Protein AF-A0A7S1MDL6-F1 (afdb_monomer)

Sequence (196 aa):
MAPQLYECVAAFGLGGSSVACFGRVGGGIFTKAADVGADLVGKVEKNIPEDDARNPGVIADCIGDNVGDIAGMGSDLFGSFGEASCAALVVAAQSPELSASFTAMMYPLLITAAGVIVCMGTSMLAAVNCGVKKAEDVEPTLKRQLLVSTVVATFVLMAVTDFCLPEHFKVGATETTKWRALVCVLAGLWSGLFIG

InterPro domains:
  IPR004131 Pyrophosphate-energised proton pump [PF03030] (4-195)
  IPR004131 Pyrophosphate-energised proton pump [PTHR31998] (4-196)

Nearest PDB structures (foldseek):
  6afy-assembly1_B  TM=9.713E-01  e=3.706E-13  Vigna radiata var. radiata
  6aft-assembly1_A  TM=9.722E-01  e=1.930E-12  Vigna radiata var. radiata
  6afv-assembly1_A  TM=9.721E-01  e=4.065E-12  Vigna radiata var. radiata
  5gpj-assembly2_D  TM=9.102E-01  e=1.877E-10  Vigna radiata var. radiata
  8a1g-assembly2_B  TM=1.625E-01  e=8.512E+00  Homo sapiens

Organism: Neobodo designis (NCBI:txid312471)

Foldseek 3Di:
DLLVVLVVLLVVLVVLVVVLVCQQVVLVCQQVVLVVVQCCCACPVVVHDPLDPVRPSNVSNVVSCCSHVPRSVVSNVVSVLSNVQSVLLNQLSVWPQQVVDPLSSCLSVVLVVLLVVLLVVLVVCCVPPVDDPDPVSVVVSVLVSLVSSLVVSLVSLVVSLVPRDDQWIDRVPDIDGSVVVSVVVNVVSVVVNVVD

pLDDT: mean 91.32, std 6.25, range [56.25, 96.94]

Solvent-accessible surface area (backbone atoms only — not comparable to full-atom values): 10117 Å² total; per-residue (Å²): 114,67,47,65,54,33,53,58,47,36,51,55,13,54,50,36,38,56,54,13,52,52,35,34,52,53,17,42,53,49,17,54,55,20,42,55,52,30,45,48,49,29,46,70,72,64,68,41,63,84,82,36,88,86,45,82,33,38,65,48,21,63,49,11,48,50,43,14,66,44,51,6,46,52,34,42,54,50,10,54,53,37,34,56,42,27,52,52,36,40,55,40,38,70,10,70,66,32,58,73,33,71,59,36,47,42,40,64,56,50,53,49,57,52,45,53,54,44,48,53,53,45,50,51,48,40,71,72,74,54,70,67,85,50,81,83,41,48,63,60,48,55,53,47,46,56,52,52,40,52,56,53,44,53,58,51,49,54,55,49,42,66,76,38,40,58,72,66,41,48,55,82,93,43,83,44,36,39,68,60,56,47,50,56,52,48,52,52,56,54,49,53,61,73,75,105

Radius of gyration: 22.19 Å; Cα contacts (8 Å, |Δi|>4): 212; chains: 1; bounding box: 55×30×62 Å

Mean predicted aligned error: 5.23 Å

Secondary structure (DSSP, 8-state):
-HHHHHHHHHHHHHHHHHHHHHHHHHHHHHHHHHHHHHHIIIIIIS-PPTT-TT-TTHHHHHHHIIIIIIIIHHHHHHHHHHHHHHHHHHHHHT-HHHHT-HHHHTHHHHHHHHHHHHHHHHHHHHHHH----SGGGHHHHHHHHHHHHHHHHHHHHHHHHHHHS-SEEEETTEEEEHHHHHHHHHHHHHHHHHH-

Structure (mmCIF, N/CA/C/O backbone):
data_AF-A0A7S1MDL6-F1
#
_entry.id   AF-A0A7S1MDL6-F1
#
loop_
_atom_site.group_PDB
_atom_site.id
_atom_site.type_symbol
_atom_site.label_atom_id
_atom_site.label_alt_id
_atom_site.label_comp_id
_atom_site.label_asym_id
_atom_site.label_entity_id
_atom_site.label_seq_id
_atom_site.pdbx_PDB_ins_code
_atom_site.Cartn_x
_atom_site.Cartn_y
_atom_site.Cartn_z
_atom_site.occupancy
_atom_site.B_iso_or_equiv
_atom_site.auth_seq_id
_atom_site.auth_comp_id
_atom_site.auth_asym_id
_atom_site.auth_atom_id
_atom_site.pdbx_PDB_model_num
ATOM 1 N N . MET A 1 1 ? 27.920 -0.257 -11.638 1.00 56.25 1 MET A N 1
ATOM 2 C CA . MET A 1 1 ? 27.517 0.910 -10.822 1.00 56.25 1 MET A CA 1
ATOM 3 C C . MET A 1 1 ? 26.016 0.926 -10.549 1.00 56.25 1 MET A C 1
ATOM 5 O O . MET A 1 1 ? 25.655 1.032 -9.390 1.00 56.25 1 MET A O 1
ATOM 9 N N . ALA A 1 2 ? 25.149 0.741 -11.556 1.00 64.12 2 ALA A N 1
ATOM 10 C CA . ALA A 1 2 ? 23.695 0.652 -11.354 1.00 64.12 2 ALA A CA 1
ATOM 11 C C . ALA A 1 2 ? 23.225 -0.426 -10.340 1.00 64.12 2 ALA A C 1
ATOM 13 O O . ALA A 1 2 ? 22.482 -0.058 -9.439 1.00 64.12 2 ALA A O 1
ATOM 14 N N . PRO A 1 3 ? 23.666 -1.703 -10.383 1.00 75.19 3 PRO A N 1
ATOM 15 C CA . PRO A 1 3 ? 23.139 -2.735 -9.474 1.00 75.19 3 PRO A CA 1
ATOM 16 C C . PRO A 1 3 ? 23.438 -2.465 -7.993 1.00 75.19 3 PRO A C 1
ATOM 18 O O . PRO A 1 3 ? 22.542 -2.553 -7.162 1.00 75.19 3 PRO A O 1
ATOM 21 N N . GLN A 1 4 ? 24.656 -2.015 -7.679 1.00 84.31 4 GLN A N 1
ATOM 22 C CA . GLN A 1 4 ? 25.065 -1.672 -6.309 1.00 84.31 4 GLN A CA 1
ATOM 23 C C . GLN A 1 4 ? 24.219 -0.544 -5.703 1.00 84.31 4 GLN A C 1
ATOM 25 O O . GLN A 1 4 ? 23.954 -0.549 -4.506 1.00 84.31 4 GLN A O 1
ATOM 30 N N . LEU A 1 5 ? 23.771 0.421 -6.517 1.00 88.50 5 LEU A N 1
ATOM 31 C CA . LEU A 1 5 ? 22.900 1.497 -6.043 1.00 88.50 5 LEU A CA 1
ATOM 32 C C . LEU A 1 5 ? 21.562 0.938 -5.545 1.00 88.50 5 LEU A C 1
ATOM 34 O O . LEU A 1 5 ? 21.120 1.285 -4.453 1.00 88.50 5 LEU A O 1
ATOM 38 N N . TYR A 1 6 ? 20.928 0.065 -6.328 1.00 89.38 6 TYR A N 1
ATOM 39 C CA . TYR A 1 6 ? 19.612 -0.477 -5.990 1.00 89.38 6 TYR A CA 1
ATOM 40 C C . TYR A 1 6 ? 19.676 -1.564 -4.911 1.00 89.38 6 TYR A C 1
ATOM 42 O O . TYR A 1 6 ? 18.746 -1.677 -4.119 1.00 89.38 6 TYR A O 1
ATOM 50 N N . GLU A 1 7 ? 20.795 -2.284 -4.796 1.00 88.75 7 GLU A N 1
ATOM 51 C CA . GLU A 1 7 ? 21.081 -3.145 -3.640 1.00 88.75 7 GLU A CA 1
ATOM 52 C C . GLU A 1 7 ? 21.153 -2.336 -2.337 1.00 88.75 7 GLU A C 1
ATOM 54 O O . GLU A 1 7 ? 20.546 -2.726 -1.343 1.00 88.75 7 GLU A O 1
ATOM 59 N N . CYS A 1 8 ? 21.802 -1.166 -2.339 1.00 90.69 8 CYS A N 1
ATOM 60 C CA . CYS A 1 8 ? 21.775 -0.263 -1.183 1.00 90.69 8 CYS A CA 1
ATOM 61 C C . CYS A 1 8 ? 20.357 0.249 -0.888 1.00 90.69 8 CYS A C 1
ATOM 63 O O . CYS A 1 8 ? 19.969 0.358 0.274 1.00 90.69 8 CYS A O 1
ATOM 65 N N . VAL A 1 9 ? 19.559 0.532 -1.924 1.00 91.00 9 VAL A N 1
ATOM 66 C CA . VAL A 1 9 ? 18.152 0.939 -1.769 1.00 91.00 9 VAL A CA 1
ATOM 67 C C . VAL A 1 9 ? 17.302 -0.183 -1.168 1.00 91.00 9 VAL A C 1
ATOM 69 O O . VAL A 1 9 ? 16.328 0.116 -0.487 1.00 91.00 9 VAL A O 1
ATOM 72 N N . ALA A 1 10 ? 17.667 -1.460 -1.309 1.00 90.50 10 ALA A N 1
ATOM 73 C CA . ALA A 1 10 ? 16.946 -2.552 -0.650 1.00 90.50 10 ALA A CA 1
ATOM 74 C C . ALA A 1 10 ? 16.945 -2.439 0.888 1.00 90.50 10 ALA A C 1
ATOM 76 O O . ALA A 1 10 ? 15.995 -2.879 1.538 1.00 90.50 10 ALA A O 1
ATOM 77 N N . ALA A 1 11 ? 17.948 -1.772 1.474 1.00 92.31 11 ALA A N 1
ATOM 78 C CA . ALA A 1 11 ? 17.979 -1.483 2.907 1.00 92.31 11 ALA A CA 1
ATOM 79 C C . ALA A 1 11 ? 16.835 -0.553 3.363 1.00 92.31 11 ALA A C 1
ATOM 81 O O . ALA A 1 11 ? 16.472 -0.576 4.537 1.00 92.31 11 ALA A O 1
ATOM 82 N N . PHE A 1 12 ? 16.240 0.232 2.454 1.00 92.88 12 PHE A N 1
ATOM 83 C CA . PHE A 1 12 ? 15.063 1.059 2.741 1.00 92.88 12 PHE A CA 1
ATOM 84 C C . PHE A 1 12 ? 13.850 0.204 3.130 1.00 92.88 12 PHE A C 1
ATOM 86 O O . PHE A 1 12 ? 13.243 0.451 4.170 1.00 92.88 12 PHE A O 1
ATOM 93 N N . GLY A 1 13 ? 13.544 -0.831 2.337 1.00 91.50 13 GLY A N 1
ATOM 94 C CA . GLY A 1 13 ? 12.462 -1.774 2.635 1.00 91.50 13 GLY A CA 1
ATOM 95 C C . GLY A 1 13 ? 12.712 -2.527 3.943 1.00 91.50 13 GLY A C 1
ATOM 96 O O . GLY A 1 13 ? 11.863 -2.519 4.829 1.00 91.50 13 GLY A O 1
ATOM 97 N N . LEU A 1 14 ? 13.932 -3.056 4.115 1.00 92.88 14 LEU A N 1
ATOM 98 C CA . LEU A 1 14 ? 14.339 -3.749 5.343 1.00 92.88 14 LEU A CA 1
ATOM 99 C C . LEU A 1 14 ? 14.169 -2.872 6.593 1.00 92.88 14 LEU A C 1
ATOM 101 O O . LEU A 1 14 ? 13.670 -3.338 7.618 1.00 92.88 14 LEU A O 1
ATOM 105 N N . GLY A 1 15 ? 14.588 -1.606 6.524 1.00 93.88 15 GLY A N 1
ATOM 106 C CA . GLY A 1 15 ? 14.437 -0.654 7.622 1.00 93.88 15 GLY A CA 1
ATOM 107 C C . GLY A 1 15 ? 12.970 -0.362 7.937 1.00 93.88 15 GLY A C 1
ATOM 108 O O . GLY A 1 15 ? 12.580 -0.404 9.104 1.00 93.88 15 GLY A O 1
ATOM 109 N N . GLY A 1 16 ? 12.154 -0.132 6.902 1.00 92.12 16 GLY A N 1
ATOM 110 C CA . GLY A 1 16 ? 10.714 0.097 7.034 1.00 92.12 16 GLY A CA 1
ATOM 111 C C . GLY A 1 16 ? 10.008 -1.050 7.753 1.00 92.12 16 GLY A C 1
ATOM 112 O O . GLY A 1 16 ? 9.377 -0.827 8.785 1.00 92.12 16 GLY A O 1
ATOM 113 N N . SER A 1 17 ? 10.185 -2.282 7.277 1.00 92.62 17 SER A N 1
ATOM 114 C CA . SER A 1 17 ? 9.545 -3.462 7.871 1.00 92.62 17 SER A CA 1
ATOM 115 C C . SER A 1 17 ? 10.092 -3.822 9.249 1.00 92.62 17 SER A C 1
ATOM 117 O O . SER A 1 17 ? 9.342 -4.288 10.105 1.00 92.62 17 SER A O 1
ATOM 119 N N . SER A 1 18 ? 11.378 -3.563 9.514 1.00 94.56 18 SER A N 1
ATOM 120 C CA . SER A 1 18 ? 11.950 -3.757 10.854 1.00 94.56 18 SER A CA 1
ATOM 121 C C . SER A 1 18 ? 11.259 -2.860 11.881 1.00 94.56 18 SER A C 1
ATOM 123 O O . SER A 1 18 ? 10.856 -3.334 12.941 1.00 94.56 18 SER A O 1
ATOM 125 N N . VAL A 1 19 ? 11.074 -1.574 11.559 1.00 93.62 19 VAL A N 1
ATOM 126 C CA . VAL A 1 19 ? 10.348 -0.632 12.427 1.00 93.62 19 VAL A CA 1
ATOM 127 C C . VAL A 1 19 ? 8.867 -1.003 12.510 1.00 93.62 19 VAL A C 1
ATOM 129 O O . VAL A 1 19 ? 8.307 -1.001 13.607 1.00 93.62 19 VAL A O 1
ATOM 132 N N . ALA A 1 20 ? 8.250 -1.382 11.388 1.00 93.50 20 ALA A N 1
ATOM 133 C CA . ALA A 1 20 ? 6.850 -1.795 11.344 1.00 93.50 20 ALA A CA 1
ATOM 134 C C . ALA A 1 20 ? 6.563 -3.018 12.223 1.00 93.50 20 ALA A C 1
ATOM 136 O O . ALA A 1 20 ? 5.550 -3.053 12.916 1.00 93.50 20 ALA A O 1
ATOM 137 N N . CYS A 1 21 ? 7.483 -3.986 12.271 1.00 93.12 21 CYS A N 1
ATOM 138 C CA . CYS A 1 21 ? 7.376 -5.160 13.133 1.00 93.12 21 CYS A CA 1
ATOM 139 C C . CYS A 1 21 ? 7.234 -4.760 14.610 1.00 93.12 21 CYS A C 1
ATOM 141 O O . CYS A 1 21 ? 6.295 -5.183 15.287 1.00 93.12 21 CYS A O 1
ATOM 143 N N . PHE A 1 22 ? 8.107 -3.875 15.102 1.00 94.88 22 PHE A N 1
ATOM 144 C CA . PHE A 1 22 ? 8.013 -3.380 16.477 1.00 94.88 22 PHE A CA 1
ATOM 145 C C . PHE A 1 22 ? 6.777 -2.506 16.703 1.00 94.88 22 PHE A C 1
ATOM 147 O O . PHE A 1 22 ? 6.141 -2.635 17.748 1.00 94.88 22 PHE A O 1
ATOM 154 N N . GLY A 1 23 ? 6.410 -1.657 15.739 1.00 92.75 23 GLY A N 1
ATOM 155 C CA . GLY A 1 23 ? 5.211 -0.820 15.820 1.00 92.75 23 GLY A CA 1
ATOM 156 C C . GLY A 1 23 ? 3.932 -1.649 15.928 1.00 92.75 23 GLY A C 1
ATOM 157 O O . GLY A 1 23 ? 3.110 -1.415 16.812 1.00 92.75 23 GLY A O 1
ATOM 158 N N . ARG A 1 24 ? 3.796 -2.679 15.089 1.00 92.81 24 ARG A N 1
ATOM 159 C CA . ARG A 1 24 ? 2.623 -3.554 15.050 1.00 92.81 24 ARG A CA 1
ATOM 160 C C . ARG A 1 24 ? 2.538 -4.468 16.271 1.00 92.81 24 ARG A C 1
ATOM 162 O O . ARG A 1 24 ? 1.460 -4.614 16.837 1.00 92.81 24 ARG A O 1
ATOM 169 N N . VAL A 1 25 ? 3.654 -5.057 16.708 1.00 95.06 25 VAL A N 1
ATOM 170 C CA . VAL A 1 25 ? 3.673 -5.903 17.915 1.00 95.06 25 VAL A CA 1
ATOM 171 C C . VAL A 1 25 ? 3.448 -5.060 19.169 1.00 95.06 25 VAL A C 1
ATOM 173 O O . VAL A 1 25 ? 2.585 -5.388 19.976 1.00 95.06 25 VAL A O 1
ATOM 176 N N . GLY A 1 26 ? 4.185 -3.959 19.329 1.00 94.75 26 GLY A N 1
ATOM 177 C CA . GLY A 1 26 ? 4.072 -3.090 20.500 1.00 94.75 26 GLY A CA 1
ATOM 178 C C . GLY A 1 26 ? 2.700 -2.427 20.605 1.00 94.75 26 GLY A C 1
ATOM 179 O O . GLY A 1 26 ? 2.060 -2.506 21.652 1.00 94.75 26 GLY A O 1
ATOM 180 N N . GLY A 1 27 ? 2.220 -1.834 19.509 1.00 93.69 27 GLY A N 1
ATOM 181 C CA . GLY A 1 27 ? 0.893 -1.227 19.454 1.00 93.69 27 GLY A CA 1
ATOM 182 C C . GLY A 1 27 ? -0.227 -2.249 19.613 1.00 93.69 27 GLY A C 1
ATOM 183 O O . GLY A 1 27 ? -1.159 -1.997 20.368 1.00 93.69 27 GLY A O 1
ATOM 184 N N . GLY A 1 28 ? -0.091 -3.431 19.001 1.00 93.50 28 GLY A N 1
ATOM 185 C CA . GLY A 1 28 ? -1.044 -4.537 19.122 1.00 93.50 28 GLY A CA 1
ATOM 186 C C . GLY A 1 28 ? -1.185 -5.066 20.551 1.00 93.50 28 GLY A C 1
ATOM 187 O O . GLY A 1 28 ? -2.299 -5.285 21.022 1.00 93.50 28 GLY A O 1
ATOM 188 N N . ILE A 1 29 ? -0.067 -5.227 21.269 1.00 96.31 29 ILE A N 1
ATOM 189 C CA . ILE A 1 29 ? -0.082 -5.609 22.690 1.00 96.31 29 ILE A CA 1
ATOM 190 C C . ILE A 1 29 ? -0.780 -4.529 23.519 1.00 96.31 29 ILE A C 1
ATOM 192 O O . ILE A 1 29 ? -1.589 -4.858 24.383 1.00 96.31 29 ILE A O 1
ATOM 196 N N . PHE A 1 30 ? -0.484 -3.254 23.254 1.00 95.56 30 PHE A N 1
ATOM 1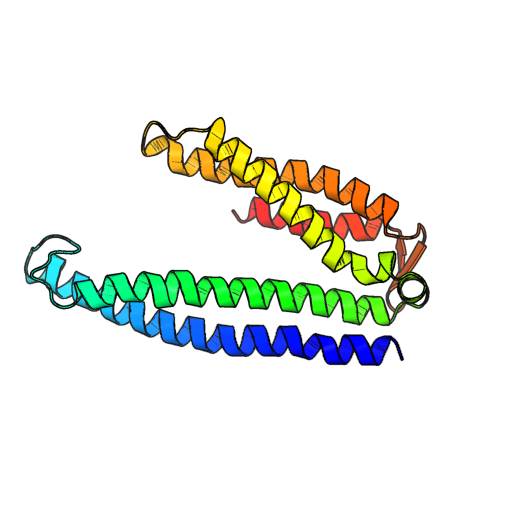97 C CA . PHE A 1 30 ? -1.069 -2.138 23.990 1.00 95.56 30 PHE A CA 1
ATOM 198 C C . PHE A 1 30 ? -2.592 -2.064 23.808 1.00 95.56 30 PHE A C 1
ATOM 200 O O . PHE A 1 30 ? -3.309 -2.099 24.806 1.00 95.56 30 PHE A O 1
ATOM 207 N N . THR A 1 31 ? -3.084 -2.019 22.561 1.00 94.31 31 THR A N 1
ATOM 208 C CA . THR A 1 31 ? -4.532 -1.952 22.281 1.00 94.31 31 THR A CA 1
ATOM 209 C C . THR A 1 31 ? -5.255 -3.170 22.832 1.00 94.31 31 THR A C 1
ATOM 211 O O . THR A 1 31 ? -6.167 -3.020 23.633 1.00 94.31 31 THR A O 1
ATOM 214 N N . LYS A 1 32 ? -4.790 -4.393 22.536 1.00 94.50 32 LYS A N 1
ATOM 215 C CA . LYS A 1 32 ? -5.532 -5.596 22.934 1.00 94.50 32 LYS A CA 1
ATOM 216 C C . LYS A 1 32 ? -5.500 -5.886 24.426 1.00 94.50 32 LYS A C 1
ATOM 218 O O . LYS A 1 32 ? -6.439 -6.494 24.927 1.00 94.50 32 LYS A O 1
ATOM 223 N N . ALA A 1 33 ? -4.475 -5.444 25.153 1.00 95.06 33 ALA A N 1
ATOM 224 C CA . ALA A 1 33 ? -4.501 -5.515 26.610 1.00 95.06 33 ALA A CA 1
ATOM 225 C C . ALA A 1 33 ? -5.528 -4.542 27.216 1.00 95.06 33 ALA A C 1
ATOM 227 O O . ALA A 1 33 ? -6.176 -4.890 28.204 1.00 95.06 33 ALA A O 1
ATOM 228 N N . ALA A 1 34 ? -5.667 -3.344 26.639 1.00 93.69 34 ALA A N 1
ATOM 229 C CA . ALA A 1 34 ? -6.600 -2.327 27.111 1.00 93.69 34 ALA A CA 1
ATOM 230 C C . ALA A 1 34 ? -8.056 -2.667 26.756 1.00 93.69 34 ALA A C 1
ATOM 232 O O . ALA A 1 34 ? -8.869 -2.745 27.672 1.00 93.69 34 ALA A O 1
ATOM 233 N N . ASP A 1 35 ? -8.328 -2.959 25.484 1.00 93.69 35 ASP A N 1
ATOM 234 C CA . ASP A 1 35 ? -9.618 -3.379 24.910 1.00 93.69 35 ASP A CA 1
ATOM 235 C C . ASP A 1 35 ? -10.221 -4.544 25.718 1.00 93.69 35 ASP A C 1
ATOM 237 O O . ASP A 1 35 ? -11.209 -4.396 26.439 1.00 93.69 35 ASP A O 1
ATOM 241 N N . VAL A 1 36 ? -9.516 -5.684 25.774 1.00 95.19 36 VAL A N 1
ATOM 242 C CA . VAL A 1 36 ? -9.999 -6.883 26.485 1.00 95.19 36 VAL A CA 1
ATOM 243 C C . VAL A 1 36 ? -10.202 -6.626 27.983 1.00 95.19 36 VAL A C 1
ATOM 245 O O . VAL A 1 36 ? -11.147 -7.145 28.580 1.00 95.19 36 VAL A O 1
ATOM 248 N N . GLY A 1 37 ? -9.328 -5.841 28.619 1.00 94.38 37 GLY A N 1
ATOM 249 C CA . GLY A 1 37 ? -9.442 -5.521 30.042 1.00 94.38 37 GLY A CA 1
ATOM 250 C C . GLY A 1 37 ? -10.624 -4.600 30.355 1.00 94.38 37 GLY A C 1
ATOM 251 O O . GLY A 1 37 ? -11.360 -4.844 31.317 1.00 94.38 37 GLY A O 1
ATOM 252 N N . ALA A 1 38 ? -10.810 -3.557 29.544 1.00 93.12 38 ALA A N 1
ATOM 253 C CA . ALA A 1 38 ? -11.889 -2.591 29.686 1.00 93.12 38 ALA A CA 1
ATOM 254 C C . ALA A 1 38 ? -13.245 -3.259 29.436 1.00 93.12 38 ALA A C 1
ATOM 256 O O . ALA A 1 38 ? -14.158 -3.108 30.255 1.00 93.12 38 ALA A O 1
ATOM 257 N N . ASP A 1 39 ? -13.347 -4.061 28.382 1.00 94.06 39 ASP A N 1
ATOM 258 C CA . ASP A 1 39 ? -14.584 -4.717 27.984 1.00 94.06 39 ASP A CA 1
ATOM 259 C C . ASP A 1 39 ? -15.035 -5.803 28.951 1.00 94.06 39 ASP A C 1
ATOM 261 O O . ASP A 1 39 ? -16.208 -5.842 29.334 1.00 94.06 39 ASP A O 1
ATOM 265 N N . LEU A 1 40 ? -14.126 -6.677 29.394 1.00 94.38 40 LEU A N 1
ATOM 266 C CA . 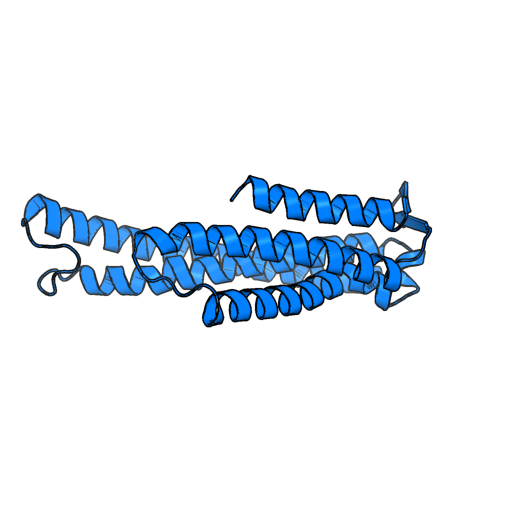LEU A 1 40 ? -14.492 -7.761 30.305 1.00 94.38 40 LEU A CA 1
ATOM 267 C C . LEU A 1 40 ? -15.014 -7.212 31.636 1.00 94.38 40 LEU A C 1
ATOM 269 O O . LEU A 1 40 ? -16.090 -7.597 32.096 1.00 94.38 40 LEU A O 1
ATOM 273 N N . VAL A 1 41 ? -14.297 -6.271 32.248 1.00 94.06 41 VAL A N 1
ATOM 274 C CA . VAL A 1 41 ? -14.714 -5.727 33.546 1.00 94.06 41 VAL A CA 1
ATOM 275 C C . VAL A 1 41 ? -15.925 -4.804 33.391 1.00 94.06 41 VAL A C 1
ATOM 277 O O . VAL A 1 41 ? -16.854 -4.863 34.198 1.00 94.06 41 VAL A O 1
ATOM 280 N N . GLY A 1 42 ? -15.954 -3.967 32.352 1.00 92.94 42 GLY A N 1
ATOM 281 C CA . GLY A 1 42 ? -17.045 -3.028 32.106 1.00 92.94 42 GLY A CA 1
ATOM 282 C C . GLY A 1 42 ? -18.348 -3.733 31.730 1.00 92.94 42 GLY A C 1
ATOM 283 O O . GLY A 1 42 ? -19.330 -3.679 32.480 1.00 92.94 42 GLY A O 1
ATOM 284 N N . LYS A 1 43 ? -18.344 -4.428 30.590 1.00 92.50 43 LYS A N 1
ATOM 285 C CA . LYS A 1 43 ? -19.545 -5.027 29.998 1.00 92.50 43 LYS A CA 1
ATOM 286 C C . LYS A 1 43 ? -19.992 -6.269 30.768 1.00 92.50 43 LYS A C 1
ATOM 288 O O . LYS A 1 43 ? -21.176 -6.392 31.072 1.00 92.50 43 LYS A O 1
ATOM 293 N N . VAL A 1 44 ? -19.068 -7.178 31.099 1.00 94.38 44 VAL A N 1
ATOM 294 C CA . VAL A 1 44 ? -19.423 -8.509 31.632 1.00 94.38 44 VAL A CA 1
ATOM 295 C C . VAL A 1 44 ? -19.586 -8.503 33.152 1.00 94.38 44 VAL A C 1
ATOM 297 O O . VAL A 1 44 ? -20.570 -9.035 33.663 1.00 94.38 44 VAL A O 1
ATOM 300 N N . GLU A 1 45 ? -18.656 -7.904 33.900 1.00 94.31 45 GLU A N 1
ATOM 301 C CA . GLU A 1 45 ? -18.714 -7.947 35.370 1.00 94.31 45 GLU A CA 1
ATOM 302 C C . GLU A 1 45 ? -19.579 -6.840 35.979 1.00 94.31 45 GLU A C 1
ATOM 304 O O . GLU A 1 45 ? -20.340 -7.075 36.923 1.00 94.31 45 GLU A O 1
ATOM 309 N N . LYS A 1 46 ? -19.436 -5.607 35.483 1.00 92.81 46 LYS A N 1
ATOM 310 C CA . LYS A 1 46 ? -20.088 -4.424 36.063 1.00 92.81 46 LYS A CA 1
ATOM 311 C C . LYS A 1 46 ? -21.375 -4.023 35.354 1.00 92.81 46 LYS A C 1
ATOM 313 O O . LYS A 1 46 ? -22.098 -3.193 35.903 1.00 92.81 46 LYS A O 1
ATOM 318 N N . ASN A 1 47 ? -21.689 -4.634 34.208 1.00 94.19 47 ASN A N 1
ATOM 319 C CA . ASN A 1 47 ? -22.856 -4.314 33.379 1.00 94.19 47 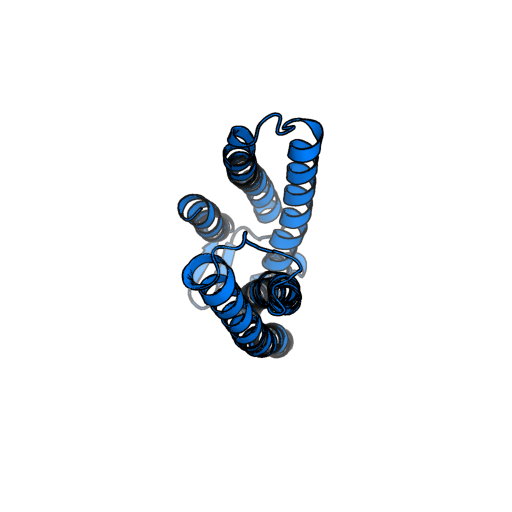ASN A CA 1
ATOM 320 C C . ASN A 1 47 ? -22.980 -2.807 33.096 1.00 94.19 47 ASN A C 1
ATOM 322 O O . ASN A 1 47 ? -24.077 -2.243 33.117 1.00 94.19 47 ASN A O 1
ATOM 326 N N . ILE A 1 48 ? -21.845 -2.140 32.886 1.00 94.56 48 ILE A N 1
ATOM 327 C CA . ILE A 1 48 ? -21.813 -0.760 32.399 1.00 94.56 48 ILE A CA 1
ATOM 328 C C . ILE A 1 48 ? -21.629 -0.765 30.875 1.00 94.56 48 ILE A C 1
ATOM 330 O O . ILE A 1 48 ? -21.118 -1.749 30.335 1.00 94.56 48 ILE A O 1
ATOM 334 N N . PRO A 1 49 ? -22.073 0.291 30.171 1.00 94.25 49 PRO A N 1
ATOM 335 C CA . PRO A 1 49 ? -21.880 0.404 28.729 1.00 94.25 49 PRO A CA 1
ATOM 336 C C . PRO A 1 49 ? -20.408 0.317 28.302 1.00 94.25 49 PRO A C 1
ATOM 338 O O . PRO A 1 49 ? -19.497 0.595 29.083 1.00 94.25 49 PRO A O 1
ATOM 341 N N . GLU A 1 50 ? -20.206 -0.033 27.033 1.00 92.25 50 GLU A N 1
ATOM 342 C CA . GLU A 1 50 ? -18.945 0.162 26.310 1.00 92.25 50 GLU A CA 1
ATOM 343 C C . GLU A 1 50 ? -18.492 1.622 26.383 1.00 92.25 50 GLU A C 1
ATOM 345 O O . GLU A 1 50 ? -19.338 2.520 26.385 1.00 92.25 50 GLU A O 1
ATOM 350 N N . ASP A 1 51 ? -17.180 1.849 26.471 1.00 92.81 51 ASP A N 1
ATOM 351 C CA . ASP A 1 51 ? -16.573 3.186 26.532 1.00 92.81 51 ASP A CA 1
ATOM 352 C C . ASP A 1 51 ? -17.101 4.103 27.648 1.00 92.81 51 ASP A C 1
ATOM 354 O O . ASP A 1 51 ? -17.041 5.334 27.573 1.00 92.81 51 ASP A O 1
ATOM 358 N N . ASP A 1 52 ? -17.624 3.522 28.730 1.00 95.00 52 ASP A N 1
ATOM 359 C CA . ASP A 1 52 ? -18.144 4.303 29.843 1.00 95.00 52 ASP A CA 1
ATOM 360 C C . ASP A 1 52 ? -17.019 5.039 30.587 1.00 95.00 52 ASP A C 1
ATOM 362 O O . ASP A 1 52 ? -16.054 4.435 31.056 1.00 95.00 52 ASP A O 1
ATOM 366 N N . ALA A 1 53 ? -17.181 6.350 30.789 1.00 93.94 53 ALA A N 1
ATOM 367 C CA . ALA A 1 53 ? -16.186 7.207 31.439 1.00 93.94 53 ALA A CA 1
ATOM 368 C C . ALA A 1 53 ? -15.818 6.793 32.881 1.00 93.94 53 ALA A C 1
ATOM 370 O O . ALA A 1 53 ? -14.821 7.266 33.428 1.00 93.94 53 ALA A O 1
ATOM 371 N N . ARG A 1 54 ? -16.617 5.935 33.530 1.00 95.56 54 ARG A N 1
ATOM 372 C CA . ARG A 1 54 ? -16.318 5.367 34.855 1.00 95.56 54 ARG A CA 1
ATOM 373 C C . ARG A 1 54 ? -15.291 4.238 34.790 1.00 95.56 54 ARG A C 1
ATOM 375 O O . ARG A 1 54 ? -14.717 3.894 35.823 1.00 95.56 54 ARG A O 1
ATOM 382 N N . ASN A 1 55 ? -15.087 3.641 33.619 1.00 94.62 55 ASN A N 1
ATOM 383 C CA . ASN A 1 55 ? -14.126 2.574 33.410 1.00 94.62 55 ASN A CA 1
ATOM 384 C C . ASN A 1 55 ? -12.732 3.173 33.140 1.00 94.62 55 ASN A C 1
ATOM 386 O O . ASN A 1 55 ? -12.527 3.819 32.112 1.00 94.62 55 ASN A O 1
ATOM 390 N N . PRO A 1 56 ? -11.745 2.958 34.029 1.00 94.19 56 PRO A N 1
ATOM 391 C CA . PRO A 1 56 ? -10.413 3.536 33.864 1.00 94.19 56 PRO A CA 1
ATOM 392 C C . PRO A 1 56 ? -9.654 2.981 32.647 1.00 94.19 56 PRO A C 1
ATOM 394 O O . PRO A 1 56 ? -8.673 3.591 32.226 1.00 94.19 56 PRO A O 1
ATOM 397 N N . GLY A 1 57 ? -10.087 1.843 32.088 1.00 93.38 57 GLY A N 1
ATOM 398 C CA . GLY A 1 57 ? -9.472 1.224 30.912 1.00 93.38 57 GLY A CA 1
ATOM 399 C C . GLY A 1 57 ? -9.755 1.954 29.597 1.00 93.38 57 GLY A C 1
ATOM 400 O O . GLY A 1 57 ? -8.935 1.879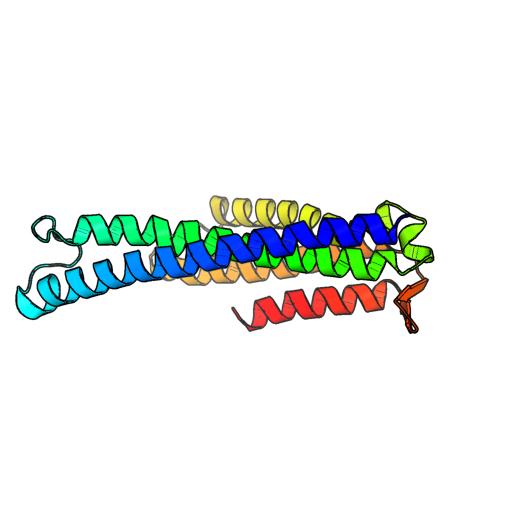 28.690 1.00 93.38 57 GLY A O 1
ATOM 401 N N . VAL A 1 58 ? -10.844 2.727 29.513 1.00 94.62 58 VAL A N 1
ATOM 402 C CA . VAL A 1 58 ? -11.334 3.311 28.246 1.00 94.62 58 VAL A CA 1
ATOM 403 C C . VAL A 1 58 ? -10.345 4.298 27.631 1.00 94.62 58 VAL A C 1
ATOM 405 O O . VAL A 1 58 ? -10.173 4.343 26.420 1.00 94.62 58 VAL A O 1
ATOM 408 N N . ILE A 1 59 ? -9.612 5.062 28.449 1.00 95.94 59 ILE A N 1
ATOM 409 C CA . ILE A 1 59 ? -8.580 5.967 27.918 1.00 95.94 59 ILE A CA 1
ATOM 410 C C . ILE A 1 59 ? -7.459 5.168 27.243 1.00 95.94 59 ILE A C 1
ATOM 412 O O . ILE A 1 59 ? -6.970 5.567 26.189 1.00 95.94 59 ILE A O 1
ATOM 416 N N . ALA A 1 60 ? -7.035 4.056 27.849 1.00 95.50 60 ALA A N 1
ATOM 417 C CA . ALA A 1 60 ? -5.995 3.213 27.272 1.00 95.50 60 ALA A CA 1
ATOM 418 C C . ALA A 1 60 ? -6.491 2.499 26.009 1.00 95.50 60 ALA A C 1
ATOM 420 O O . ALA A 1 60 ? -5.711 2.347 25.076 1.00 95.50 60 ALA A O 1
ATOM 421 N N . ASP A 1 61 ? -7.769 2.132 25.966 1.00 95.25 61 ASP A N 1
ATOM 422 C CA . ASP A 1 61 ? -8.406 1.505 24.810 1.00 95.25 61 ASP A CA 1
ATOM 423 C C . ASP A 1 61 ? -8.418 2.444 23.593 1.00 95.25 61 ASP A C 1
ATOM 425 O O . ASP A 1 61 ? -7.738 2.193 22.598 1.00 95.25 61 ASP A O 1
ATOM 429 N N . CYS A 1 62 ? -8.992 3.645 23.744 1.00 93.12 62 CYS A N 1
ATOM 430 C CA . CYS A 1 62 ? -9.023 4.642 22.669 1.00 93.12 62 CYS A CA 1
ATOM 431 C C . CYS A 1 62 ? -7.620 5.113 22.230 1.00 93.12 62 CYS A C 1
ATOM 433 O O . CYS A 1 62 ? -7.397 5.480 21.071 1.00 93.12 62 CYS A O 1
ATOM 435 N N . ILE A 1 63 ? -6.644 5.163 23.150 1.00 95.56 63 ILE A N 1
ATOM 436 C CA . ILE A 1 63 ? -5.239 5.413 22.777 1.00 95.56 63 ILE A CA 1
ATOM 437 C C . ILE A 1 63 ? -4.702 4.224 21.978 1.00 95.56 63 ILE A C 1
ATOM 439 O O . ILE A 1 63 ? -4.003 4.420 20.983 1.00 95.56 63 ILE A O 1
ATOM 443 N N . GLY A 1 64 ? -5.036 3.009 22.400 1.00 94.50 64 GLY A N 1
ATOM 444 C CA . GLY A 1 64 ? -4.664 1.768 21.749 1.00 94.50 64 GLY A CA 1
ATOM 445 C C . GLY A 1 64 ? -5.074 1.722 20.289 1.00 94.50 64 GLY A C 1
ATOM 446 O O . GLY A 1 64 ? -4.219 1.412 19.465 1.00 94.50 64 GLY A O 1
ATOM 447 N N . ASP A 1 65 ? -6.294 2.120 19.944 1.00 94.25 65 ASP A N 1
ATOM 448 C CA . ASP A 1 65 ? -6.747 2.165 18.546 1.00 94.25 65 ASP A CA 1
ATOM 449 C C . ASP A 1 65 ? -5.837 3.037 17.668 1.00 94.25 65 ASP A C 1
ATOM 451 O O . ASP A 1 65 ? -5.456 2.681 16.553 1.00 94.25 65 ASP A O 1
ATOM 455 N N . ASN A 1 66 ? -5.390 4.179 18.189 1.00 94.56 66 ASN A N 1
ATOM 456 C CA . ASN A 1 66 ? -4.493 5.062 17.447 1.00 94.56 66 ASN A CA 1
ATOM 457 C C . ASN A 1 66 ? -3.057 4.513 17.371 1.00 94.56 66 ASN A C 1
ATOM 459 O O . ASN A 1 66 ? -2.368 4.682 16.362 1.00 94.56 66 ASN A O 1
ATOM 463 N N . VAL A 1 67 ? -2.577 3.860 18.430 1.00 92.38 67 VAL A N 1
ATOM 464 C CA . VAL A 1 67 ? -1.202 3.340 18.498 1.00 92.38 67 VAL A CA 1
ATOM 465 C C . VAL A 1 67 ? -1.054 2.033 17.712 1.00 92.38 67 VAL A C 1
ATOM 467 O O . VAL A 1 67 ? -0.083 1.857 16.978 1.00 92.38 67 VAL A O 1
ATOM 470 N N . GLY A 1 68 ? -1.998 1.110 17.856 1.00 90.56 68 GLY A N 1
ATOM 471 C CA . GLY A 1 68 ? -2.008 -0.182 17.181 1.00 90.56 68 GLY A CA 1
ATOM 472 C C . GLY A 1 68 ? -2.611 -0.087 15.787 1.00 90.56 68 GLY A C 1
ATOM 473 O O . GLY A 1 68 ? -1.905 -0.267 14.790 1.00 90.56 68 GLY A O 1
ATOM 474 N N . ASP A 1 69 ? -3.901 0.228 15.720 1.00 92.75 69 ASP A N 1
ATOM 475 C CA . ASP A 1 69 ? -4.683 0.077 14.493 1.00 92.75 69 ASP A CA 1
ATOM 476 C C . ASP A 1 69 ? -4.377 1.169 13.464 1.00 92.75 69 ASP A C 1
ATOM 478 O O . ASP A 1 69 ? -4.443 0.901 12.267 1.00 92.75 69 ASP A O 1
ATOM 482 N N . ILE A 1 70 ? -3.958 2.366 13.893 1.00 93.25 70 ILE A N 1
ATOM 483 C CA . ILE A 1 70 ? -3.519 3.433 12.977 1.00 93.25 70 ILE A CA 1
ATOM 484 C C . ILE A 1 70 ? -2.001 3.422 12.774 1.00 93.25 70 ILE A C 1
ATOM 486 O O . ILE A 1 70 ? -1.533 3.191 11.657 1.00 93.25 70 ILE A O 1
ATOM 490 N N . ALA A 1 71 ? -1.204 3.680 13.816 1.00 93.50 71 ALA A N 1
ATOM 491 C CA . ALA A 1 71 ? 0.244 3.834 13.645 1.00 93.50 71 ALA A CA 1
ATOM 492 C C . ALA A 1 71 ? 0.931 2.511 13.258 1.00 93.50 71 ALA A C 1
ATOM 494 O O . ALA A 1 71 ? 1.761 2.491 12.343 1.00 93.50 71 ALA A O 1
ATOM 495 N N . GLY A 1 72 ? 0.544 1.400 13.894 1.00 92.31 72 GLY A N 1
ATOM 496 C CA . GLY A 1 72 ? 1.025 0.063 13.549 1.00 92.31 72 GLY A CA 1
ATOM 497 C C . GLY A 1 72 ? 0.665 -0.325 12.114 1.00 92.31 72 GLY A C 1
ATOM 498 O O . GLY A 1 72 ? 1.564 -0.622 11.324 1.00 92.31 72 GLY A O 1
ATOM 499 N N . MET A 1 73 ? -0.617 -0.245 11.738 1.00 93.94 73 MET A N 1
ATOM 500 C CA . MET A 1 73 ? -1.065 -0.559 10.370 1.00 93.94 73 MET A CA 1
ATOM 501 C C . MET A 1 73 ? -0.416 0.349 9.315 1.00 93.94 73 MET A C 1
ATOM 503 O O . MET A 1 73 ? -0.003 -0.130 8.260 1.00 93.94 73 MET A O 1
ATOM 507 N N . GLY A 1 74 ? -0.278 1.647 9.596 1.00 93.81 74 GLY A N 1
ATOM 508 C CA . GLY A 1 74 ? 0.369 2.594 8.688 1.00 93.81 74 GLY A CA 1
ATOM 509 C C . GLY A 1 74 ? 1.833 2.241 8.419 1.00 93.81 74 GLY A C 1
ATOM 510 O O . GLY A 1 74 ? 2.271 2.251 7.268 1.00 93.81 74 GLY A O 1
ATOM 511 N N . SER A 1 75 ? 2.581 1.873 9.465 1.00 93.25 75 SER A N 1
ATOM 512 C CA . SER A 1 75 ? 3.973 1.429 9.319 1.00 93.25 75 SER A CA 1
ATOM 513 C C . SER A 1 75 ? 4.099 0.113 8.542 1.00 93.25 75 SER A C 1
ATOM 515 O O . SER A 1 75 ? 5.008 -0.033 7.727 1.00 93.25 75 SER A O 1
ATOM 517 N N . ASP A 1 76 ? 3.154 -0.810 8.727 1.00 93.88 76 ASP A N 1
ATOM 518 C CA . ASP A 1 76 ? 3.124 -2.106 8.047 1.00 93.88 76 ASP A CA 1
ATOM 519 C C . ASP A 1 76 ? 2.845 -1.980 6.541 1.00 93.88 76 ASP A C 1
ATOM 521 O O . ASP A 1 76 ? 3.555 -2.555 5.709 1.00 93.88 76 ASP A O 1
ATOM 525 N N . LEU A 1 77 ? 1.872 -1.141 6.167 1.00 93.25 77 LEU A N 1
ATOM 526 C CA . LEU A 1 77 ? 1.590 -0.837 4.762 1.00 93.25 77 LEU A CA 1
ATOM 527 C C . LEU A 1 77 ? 2.759 -0.106 4.093 1.00 93.25 77 LEU A C 1
ATOM 529 O O . LEU A 1 77 ? 3.078 -0.391 2.938 1.00 93.25 77 LEU A O 1
ATOM 533 N N . PHE A 1 78 ? 3.430 0.798 4.814 1.00 93.44 78 PHE A N 1
ATOM 534 C CA . PHE A 1 78 ? 4.639 1.453 4.319 1.00 93.44 78 PHE A CA 1
ATOM 535 C C . PHE A 1 78 ? 5.778 0.453 4.072 1.00 93.44 78 PHE A C 1
ATOM 537 O O . PHE A 1 78 ? 6.421 0.526 3.025 1.00 93.44 78 PHE A O 1
ATOM 544 N N . GLY A 1 79 ? 6.003 -0.496 4.989 1.00 92.25 79 GLY A N 1
ATOM 545 C CA . GLY A 1 79 ? 6.991 -1.567 4.821 1.00 92.25 79 GLY A CA 1
ATOM 546 C C . GLY A 1 79 ? 6.702 -2.423 3.587 1.00 92.25 79 GLY A C 1
ATOM 547 O O . GLY A 1 79 ? 7.554 -2.544 2.707 1.00 92.25 79 GLY A O 1
ATOM 548 N N . SER A 1 80 ? 5.459 -2.900 3.457 1.00 92.44 80 SER A N 1
ATOM 549 C CA . SER A 1 80 ? 4.997 -3.685 2.300 1.00 92.44 80 SER A CA 1
ATOM 550 C C . SER A 1 80 ? 5.206 -2.944 0.972 1.00 92.44 80 SER A C 1
ATOM 552 O O . SER A 1 80 ? 5.705 -3.506 -0.005 1.00 92.44 80 SER A O 1
ATOM 554 N N . PHE A 1 81 ? 4.858 -1.655 0.941 1.00 91.44 81 PHE A N 1
ATOM 555 C CA . PHE A 1 81 ? 5.053 -0.784 -0.216 1.00 91.44 81 PHE A CA 1
ATOM 556 C C . PHE A 1 81 ? 6.540 -0.577 -0.560 1.00 91.44 81 PHE A C 1
ATOM 558 O O . PHE A 1 81 ? 6.939 -0.675 -1.729 1.00 91.44 81 PHE A O 1
ATOM 565 N N . GLY A 1 82 ? 7.359 -0.290 0.455 1.00 92.25 82 GLY A N 1
ATOM 566 C CA . GLY A 1 82 ? 8.792 -0.058 0.310 1.00 92.25 82 GLY A CA 1
ATOM 567 C C . GLY A 1 82 ? 9.515 -1.296 -0.211 1.00 92.25 82 GLY A C 1
ATOM 568 O O . GLY A 1 82 ? 10.243 -1.210 -1.199 1.00 92.25 82 GLY A O 1
ATOM 569 N N . GLU A 1 83 ? 9.266 -2.460 0.388 1.00 94.62 83 GLU A N 1
ATOM 570 C CA . GLU A 1 83 ? 9.879 -3.726 -0.019 1.00 94.62 83 GLU A CA 1
ATOM 571 C C . GLU A 1 83 ? 9.498 -4.144 -1.438 1.00 94.62 83 GLU A C 1
ATOM 573 O O . GLU A 1 83 ? 10.385 -4.494 -2.217 1.00 94.62 83 GLU A O 1
ATOM 578 N N . ALA A 1 84 ? 8.217 -4.056 -1.813 1.00 94.56 84 ALA A N 1
ATOM 579 C CA . ALA A 1 84 ? 7.773 -4.395 -3.165 1.00 94.56 84 ALA A CA 1
ATOM 580 C C . ALA A 1 84 ? 8.461 -3.518 -4.228 1.00 94.56 84 ALA A C 1
ATOM 582 O O . ALA A 1 84 ? 8.926 -4.019 -5.257 1.00 94.56 84 ALA A O 1
ATOM 583 N N . SER A 1 85 ? 8.588 -2.215 -3.952 1.00 94.12 85 SER A N 1
ATOM 584 C CA . SER A 1 85 ? 9.268 -1.260 -4.834 1.00 94.12 85 SER A CA 1
ATOM 585 C C . SER A 1 85 ? 10.769 -1.547 -4.932 1.00 94.12 85 SER A C 1
ATOM 587 O O . SER A 1 85 ? 11.322 -1.608 -6.032 1.00 94.12 85 SER A O 1
ATOM 589 N N . CYS A 1 86 ? 11.431 -1.772 -3.794 1.00 94.38 86 CYS A N 1
ATOM 590 C CA . CYS A 1 86 ? 12.850 -2.115 -3.733 1.00 94.38 86 CYS A CA 1
ATOM 591 C C . CYS A 1 86 ? 13.153 -3.435 -4.454 1.00 94.38 86 CYS A C 1
ATOM 593 O O . CYS A 1 86 ? 14.108 -3.499 -5.225 1.00 94.38 86 CYS A O 1
ATOM 595 N N . ALA A 1 87 ? 12.335 -4.471 -4.256 1.00 93.69 87 ALA A N 1
ATOM 596 C CA . ALA A 1 87 ? 12.507 -5.766 -4.908 1.00 93.69 87 ALA A CA 1
ATOM 597 C C . ALA A 1 87 ? 12.421 -5.642 -6.436 1.00 93.69 87 ALA A C 1
ATOM 599 O O . ALA A 1 87 ? 13.286 -6.155 -7.151 1.00 93.69 87 ALA A O 1
ATOM 600 N N . ALA A 1 88 ? 11.430 -4.901 -6.942 1.00 93.62 88 ALA A N 1
ATOM 601 C CA . ALA A 1 88 ? 11.296 -4.637 -8.371 1.00 93.62 88 ALA A CA 1
ATOM 602 C C . ALA A 1 88 ? 12.506 -3.869 -8.933 1.00 93.62 88 ALA A C 1
ATOM 604 O O . ALA A 1 88 ? 13.012 -4.224 -9.997 1.00 93.62 88 ALA A O 1
ATOM 605 N N . LEU A 1 89 ? 13.007 -2.862 -8.207 1.00 93.56 89 LEU A N 1
ATOM 606 C CA . LEU A 1 89 ? 14.196 -2.099 -8.598 1.00 93.56 89 LEU A CA 1
ATOM 607 C C . LEU A 1 89 ? 15.462 -2.960 -8.636 1.00 93.56 89 LEU A C 1
ATOM 609 O O . LEU A 1 89 ? 16.218 -2.881 -9.597 1.00 93.56 89 LEU A O 1
ATOM 613 N N . VAL A 1 90 ? 15.706 -3.802 -7.630 1.00 92.19 90 VAL A N 1
ATOM 614 C CA . VAL A 1 90 ? 16.893 -4.674 -7.605 1.00 92.19 90 VAL A CA 1
ATOM 615 C C . VAL A 1 90 ? 16.885 -5.637 -8.792 1.00 92.19 90 VAL A C 1
ATOM 617 O O . VAL A 1 90 ? 17.903 -5.794 -9.464 1.00 92.19 90 VAL A O 1
ATOM 620 N N . VAL A 1 91 ? 15.730 -6.233 -9.100 1.00 91.19 91 VAL A N 1
ATOM 621 C CA . VAL A 1 91 ? 15.582 -7.133 -10.252 1.00 91.19 91 VAL A CA 1
ATOM 622 C C . VAL A 1 91 ? 15.744 -6.375 -11.574 1.00 91.19 91 VAL A C 1
ATOM 624 O O . VAL A 1 91 ? 16.461 -6.837 -12.463 1.00 91.19 91 VAL A O 1
ATOM 627 N N . ALA A 1 92 ? 15.141 -5.190 -11.707 1.00 90.81 92 ALA A N 1
ATOM 628 C CA . ALA A 1 92 ? 15.275 -4.360 -12.904 1.00 90.81 92 ALA A CA 1
ATOM 629 C C . ALA A 1 92 ? 16.723 -3.893 -13.136 1.00 90.81 92 ALA A C 1
ATOM 631 O O . ALA A 1 92 ? 17.165 -3.814 -14.279 1.00 90.81 92 ALA A O 1
ATOM 632 N N . ALA A 1 93 ? 17.497 -3.657 -12.071 1.00 90.44 93 ALA A N 1
ATOM 633 C CA . ALA A 1 93 ? 18.883 -3.192 -12.158 1.00 90.44 93 ALA A CA 1
ATOM 634 C C . ALA A 1 93 ? 19.835 -4.211 -12.799 1.00 90.44 93 ALA A C 1
ATOM 636 O O . ALA A 1 93 ? 20.912 -3.841 -13.269 1.00 90.44 93 ALA A O 1
ATOM 637 N N . GLN A 1 94 ? 19.449 -5.489 -12.801 1.00 88.44 94 GLN A N 1
ATOM 638 C CA . GLN A 1 94 ? 20.197 -6.572 -13.436 1.00 88.44 94 GLN A CA 1
ATOM 639 C C . GLN A 1 94 ? 19.924 -6.670 -14.944 1.00 88.44 94 GLN A C 1
ATOM 641 O O . GLN A 1 94 ? 20.637 -7.387 -15.644 1.00 88.44 94 GLN A O 1
ATOM 646 N N . SER A 1 95 ? 18.911 -5.960 -15.449 1.00 89.00 95 SER A N 1
ATOM 647 C CA . SER A 1 95 ? 18.555 -5.906 -16.864 1.00 89.00 95 SER A CA 1
ATOM 648 C C . SER A 1 95 ? 19.287 -4.755 -17.564 1.00 89.00 95 SER A C 1
ATOM 650 O O . SER A 1 95 ? 19.028 -3.587 -17.249 1.00 89.00 95 SER A O 1
ATOM 652 N N . PRO A 1 96 ? 20.177 -5.031 -18.536 1.00 86.06 96 PRO A N 1
ATOM 653 C CA . PRO A 1 96 ? 20.857 -3.985 -19.294 1.00 86.06 96 PRO A CA 1
ATOM 654 C C . PRO A 1 96 ? 19.879 -3.053 -20.016 1.00 86.06 96 PRO A C 1
ATOM 656 O O . PRO A 1 96 ? 20.060 -1.837 -19.981 1.00 86.06 96 PRO A O 1
ATOM 659 N N . GLU A 1 97 ? 18.820 -3.601 -20.614 1.00 87.00 97 GLU A N 1
ATOM 660 C CA . GLU A 1 97 ? 17.849 -2.846 -21.408 1.00 87.00 97 GLU A CA 1
ATOM 661 C C . GLU A 1 97 ? 16.997 -1.909 -20.543 1.00 87.00 97 GLU A C 1
ATOM 663 O O . GLU A 1 97 ? 16.741 -0.772 -20.941 1.00 87.00 97 GLU A O 1
ATOM 668 N N . LEU A 1 98 ? 16.604 -2.348 -19.341 1.00 87.81 98 LEU A N 1
ATOM 669 C CA . LEU A 1 98 ? 15.881 -1.490 -18.396 1.00 87.81 98 LEU A CA 1
ATOM 670 C C . LEU A 1 98 ? 16.810 -0.452 -17.759 1.00 87.81 98 LEU A C 1
ATOM 672 O O . LEU A 1 98 ? 16.414 0.697 -17.588 1.00 87.81 98 LEU A O 1
ATOM 676 N N . SER A 1 99 ? 18.060 -0.820 -17.463 1.00 86.12 99 SER A N 1
ATOM 677 C CA . SER A 1 99 ? 19.038 0.095 -16.861 1.00 86.12 99 SER A CA 1
ATOM 678 C C . SER A 1 99 ? 19.496 1.218 -17.801 1.00 86.12 99 SER A C 1
ATOM 680 O O . SER A 1 99 ? 19.978 2.250 -17.334 1.00 86.12 99 SER A O 1
ATOM 682 N N . ALA A 1 100 ? 19.330 1.041 -19.116 1.00 86.81 100 ALA A N 1
ATOM 683 C CA . ALA A 1 100 ? 19.697 2.031 -20.126 1.00 86.81 100 ALA A CA 1
ATOM 684 C C . ALA A 1 100 ? 18.763 3.255 -20.141 1.00 86.81 100 ALA A C 1
ATOM 686 O O . ALA A 1 100 ? 19.170 4.330 -20.581 1.00 86.81 100 ALA A O 1
ATOM 687 N N . SER A 1 101 ? 17.525 3.110 -19.657 1.00 88.81 101 SER A N 1
ATOM 688 C CA . SER A 1 101 ? 16.536 4.186 -19.594 1.00 88.81 101 SER A CA 1
ATOM 689 C C . SER A 1 101 ? 16.088 4.417 -18.159 1.00 88.81 101 SER A C 1
ATOM 691 O O . SER A 1 101 ? 15.525 3.531 -17.518 1.00 88.81 101 SER A O 1
ATOM 693 N N . PHE A 1 102 ? 16.263 5.643 -17.665 1.00 89.88 102 PHE A N 1
ATOM 694 C CA . PHE A 1 102 ? 15.793 6.013 -16.329 1.00 89.88 102 PHE A CA 1
ATOM 695 C C . PHE A 1 102 ? 14.282 5.785 -16.168 1.00 89.88 102 PHE A C 1
ATOM 697 O O . PHE A 1 102 ? 13.837 5.304 -15.130 1.00 89.88 102 PHE A O 1
ATOM 704 N N . THR A 1 103 ? 13.499 6.054 -17.216 1.00 92.38 103 THR A N 1
ATOM 705 C CA . THR A 1 103 ? 12.044 5.852 -17.214 1.00 92.38 103 THR A CA 1
ATOM 706 C C . THR A 1 103 ? 11.672 4.381 -17.030 1.00 92.38 103 THR A C 1
ATOM 708 O O . THR A 1 103 ? 10.811 4.070 -16.210 1.00 92.38 103 THR A O 1
ATOM 711 N N . ALA A 1 104 ? 12.344 3.473 -17.745 1.00 91.62 104 ALA A N 1
ATOM 712 C CA . ALA A 1 104 ? 12.086 2.037 -17.639 1.00 91.62 104 ALA A CA 1
ATOM 713 C C . ALA A 1 104 ? 12.523 1.493 -16.272 1.00 91.62 104 ALA A C 1
ATOM 715 O O . ALA A 1 104 ? 11.823 0.683 -15.667 1.00 91.62 104 ALA A O 1
ATOM 716 N N . MET A 1 105 ? 13.643 1.998 -15.749 1.00 92.12 105 MET A N 1
ATOM 717 C CA . MET A 1 105 ? 14.144 1.645 -14.426 1.00 92.12 105 MET A CA 1
ATOM 718 C C . MET A 1 105 ? 13.199 2.084 -13.297 1.00 92.12 105 MET A C 1
ATOM 720 O O . MET A 1 105 ? 12.993 1.353 -12.333 1.00 92.12 105 MET A O 1
ATOM 724 N N . MET A 1 106 ? 12.596 3.269 -13.419 1.00 93.75 106 MET A N 1
ATOM 725 C CA . MET A 1 106 ? 11.663 3.830 -12.433 1.00 93.75 106 MET A CA 1
ATOM 726 C C . MET A 1 106 ? 10.218 3.348 -12.603 1.00 93.75 106 MET A C 1
ATOM 728 O O . MET A 1 106 ? 9.336 3.806 -11.879 1.00 93.75 106 MET A O 1
ATOM 732 N N . TYR A 1 107 ? 9.956 2.405 -13.510 1.00 93.94 107 TYR A N 1
ATOM 733 C CA . TYR A 1 107 ? 8.629 1.836 -13.742 1.00 93.94 107 TYR A CA 1
ATOM 734 C C . TYR A 1 107 ? 7.841 1.461 -12.463 1.00 93.94 107 TYR A C 1
ATOM 736 O O . TYR A 1 107 ? 6.698 1.912 -12.346 1.00 93.94 107 TYR A O 1
ATOM 744 N N . PRO A 1 108 ? 8.396 0.742 -11.458 1.00 93.94 108 PRO A N 1
ATOM 745 C CA . PRO A 1 108 ? 7.657 0.447 -10.220 1.00 93.94 108 PRO A CA 1
ATOM 746 C C . PRO A 1 108 ? 7.238 1.704 -9.431 1.00 93.94 108 PRO A C 1
ATOM 748 O O . PRO A 1 108 ? 6.161 1.743 -8.832 1.00 93.94 108 PRO A O 1
ATOM 751 N N . LEU A 1 109 ? 8.041 2.771 -9.469 1.00 94.50 109 LEU A N 1
ATOM 752 C CA . LEU A 1 109 ? 7.716 4.039 -8.808 1.00 94.50 109 LEU A CA 1
ATOM 753 C C . LEU A 1 109 ? 6.672 4.827 -9.604 1.00 94.50 109 LEU A C 1
ATOM 755 O O . LEU A 1 109 ? 5.800 5.458 -9.014 1.00 94.50 109 LEU A O 1
ATOM 759 N N . LEU A 1 110 ? 6.726 4.763 -10.936 1.00 95.12 110 LEU A N 1
ATOM 760 C CA . LEU A 1 110 ? 5.752 5.410 -11.817 1.00 95.12 110 LEU A CA 1
ATOM 761 C C . LEU A 1 110 ? 4.365 4.770 -11.707 1.00 95.12 110 LEU A C 1
ATOM 763 O O . LEU A 1 110 ? 3.375 5.498 -11.673 1.00 95.12 110 LEU A O 1
ATOM 767 N N . ILE A 1 111 ? 4.291 3.440 -11.567 1.00 94.81 111 ILE A N 1
ATOM 768 C CA . ILE A 1 111 ? 3.052 2.725 -11.213 1.00 94.81 111 ILE A CA 1
ATOM 769 C C . ILE A 1 111 ? 2.444 3.329 -9.949 1.00 94.81 111 ILE A C 1
ATOM 771 O O . ILE A 1 111 ? 1.263 3.670 -9.922 1.00 94.81 111 ILE A O 1
ATOM 775 N N . THR A 1 112 ? 3.263 3.495 -8.912 1.00 94.38 112 THR A N 1
ATOM 776 C CA . THR A 1 112 ? 2.813 4.020 -7.622 1.00 94.38 112 THR A CA 1
ATOM 777 C C . THR A 1 112 ? 2.360 5.471 -7.738 1.00 94.38 112 THR A C 1
ATOM 779 O O . THR A 1 112 ? 1.278 5.817 -7.272 1.00 94.38 112 THR A O 1
ATOM 782 N N . ALA A 1 113 ? 3.151 6.323 -8.392 1.00 95.12 113 ALA A N 1
ATOM 783 C CA . ALA A 1 113 ? 2.818 7.730 -8.590 1.00 95.12 113 ALA A CA 1
ATOM 784 C C . ALA A 1 113 ? 1.498 7.897 -9.361 1.00 95.12 113 ALA A C 1
ATOM 786 O O . ALA A 1 113 ? 0.645 8.695 -8.972 1.00 95.12 113 ALA A O 1
ATOM 787 N N . ALA A 1 114 ? 1.293 7.101 -10.413 1.00 95.19 114 ALA A N 1
ATOM 788 C CA . ALA A 1 114 ? 0.036 7.069 -11.148 1.00 95.19 114 ALA A CA 1
ATOM 789 C C . ALA A 1 114 ? -1.120 6.551 -10.274 1.00 95.19 114 ALA A C 1
ATOM 791 O O . ALA A 1 114 ? -2.211 7.122 -10.291 1.00 95.19 114 ALA A O 1
ATOM 792 N N . GLY A 1 115 ? -0.867 5.525 -9.457 1.00 94.75 115 GLY A N 1
ATOM 793 C CA . GLY A 1 115 ? -1.814 4.995 -8.478 1.00 94.75 115 GLY A CA 1
ATOM 794 C C . GLY A 1 115 ? -2.289 6.047 -7.476 1.00 94.75 115 GLY A C 1
ATOM 795 O O . GLY A 1 115 ? -3.487 6.146 -7.235 1.00 94.75 115 GLY A O 1
ATOM 796 N N . VAL A 1 116 ? -1.396 6.900 -6.961 1.00 95.56 116 VAL A N 1
ATOM 797 C CA . VAL A 1 116 ? -1.767 8.010 -6.060 1.00 95.56 116 VAL A CA 1
ATOM 798 C C . VAL A 1 116 ? -2.758 8.962 -6.732 1.00 95.56 116 VAL A C 1
ATOM 800 O O . VAL A 1 116 ? -3.758 9.335 -6.119 1.00 95.56 116 VAL A O 1
ATOM 803 N N . ILE A 1 117 ? -2.528 9.319 -7.999 1.00 95.19 117 ILE A N 1
ATOM 804 C CA . ILE A 1 117 ? -3.427 10.201 -8.760 1.00 95.19 117 ILE A CA 1
ATOM 805 C C . ILE A 1 117 ? -4.795 9.536 -8.962 1.00 95.19 117 ILE A C 1
ATOM 807 O O . ILE A 1 117 ? -5.826 10.180 -8.758 1.00 95.19 117 ILE A O 1
ATOM 811 N N . VAL A 1 118 ? -4.817 8.245 -9.315 1.00 95.69 118 VAL A N 1
ATOM 812 C CA . VAL A 1 118 ? -6.061 7.471 -9.452 1.00 95.69 118 VAL A CA 1
ATOM 813 C C . VAL A 1 118 ? -6.817 7.433 -8.126 1.00 95.69 118 VAL A C 1
ATOM 815 O O . VAL A 1 118 ? -7.994 7.788 -8.089 1.00 95.69 118 VAL A O 1
ATOM 818 N N . CYS A 1 119 ? -6.142 7.076 -7.033 1.00 94.44 119 CYS A N 1
ATOM 819 C CA . CYS A 1 119 ? -6.734 6.994 -5.702 1.00 94.44 119 CYS A CA 1
ATOM 820 C C . CYS A 1 119 ? -7.296 8.344 -5.245 1.00 94.44 119 CYS A C 1
ATOM 822 O O . CYS A 1 119 ? -8.425 8.393 -4.758 1.00 94.44 119 CYS A O 1
ATOM 824 N N . MET A 1 120 ? -6.569 9.441 -5.477 1.00 93.56 120 MET A N 1
ATOM 825 C CA . MET A 1 120 ? -7.035 10.800 -5.189 1.00 93.56 120 MET A CA 1
ATOM 826 C C . MET A 1 120 ? -8.290 11.159 -6.000 1.00 93.56 120 MET A C 1
ATOM 828 O O . MET A 1 120 ? -9.249 11.698 -5.455 1.00 93.56 120 MET A O 1
ATOM 832 N N . GLY A 1 121 ? -8.338 10.803 -7.285 1.00 91.25 121 GLY A N 1
ATOM 833 C CA . GLY A 1 121 ? -9.544 10.977 -8.097 1.00 91.25 121 GLY A CA 1
ATOM 834 C C . GLY A 1 121 ? -10.726 10.158 -7.567 1.00 91.25 121 GLY A C 1
ATOM 835 O O . GLY A 1 121 ? -11.834 10.673 -7.419 1.00 91.25 121 GLY A O 1
ATOM 836 N N . THR A 1 122 ? -10.500 8.889 -7.221 1.00 90.94 122 THR A N 1
ATOM 837 C CA . THR A 1 122 ? -11.561 8.015 -6.696 1.00 90.94 122 THR A CA 1
ATOM 838 C C . THR A 1 122 ? -12.050 8.403 -5.303 1.00 90.94 122 THR A C 1
ATOM 840 O O . THR A 1 122 ? -13.234 8.227 -5.009 1.00 90.94 122 THR A O 1
ATOM 843 N N . SER A 1 123 ? -11.187 8.970 -4.453 1.00 89.06 123 SER A N 1
ATOM 844 C CA . SER A 1 123 ? -11.587 9.476 -3.138 1.00 89.06 123 SER A CA 1
ATOM 845 C C . SER A 1 123 ? -12.452 10.727 -3.270 1.00 89.06 123 SER A C 1
ATOM 847 O O . SER A 1 123 ? -13.506 10.802 -2.640 1.00 89.06 123 SER A O 1
ATOM 849 N N . MET A 1 124 ? -12.096 11.649 -4.170 1.00 87.38 124 MET A N 1
ATOM 850 C CA . MET A 1 124 ? -12.923 12.820 -4.479 1.00 87.38 124 MET A CA 1
ATOM 851 C C . MET A 1 124 ? -14.291 12.424 -5.052 1.00 87.38 124 MET A C 1
ATOM 853 O O . MET A 1 124 ? -15.310 12.987 -4.657 1.00 87.38 124 MET A O 1
ATOM 857 N N . LEU A 1 125 ? -14.344 11.425 -5.940 1.00 82.38 125 LEU A N 1
ATOM 858 C CA . LEU A 1 125 ? -15.610 10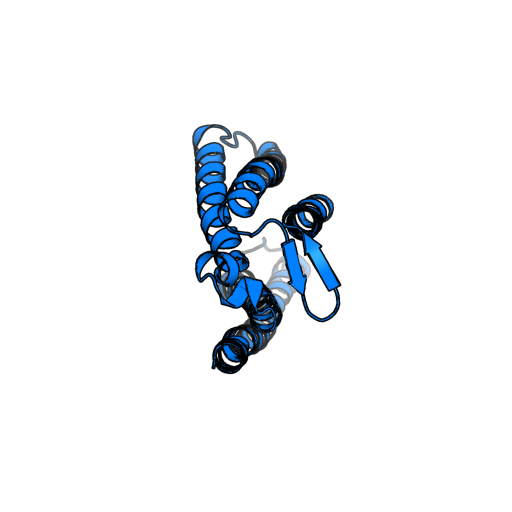.926 -6.487 1.00 82.38 125 LEU A CA 1
ATOM 859 C C . LEU A 1 125 ? -16.526 10.340 -5.406 1.00 82.38 125 LEU A C 1
ATOM 861 O O . LEU A 1 125 ? -17.736 10.569 -5.446 1.00 82.38 125 LEU A O 1
ATOM 865 N N . ALA A 1 126 ? -15.975 9.609 -4.437 1.00 78.94 126 ALA A N 1
ATOM 866 C CA . ALA A 1 126 ? -16.766 9.093 -3.324 1.00 78.94 126 ALA A CA 1
ATOM 867 C C . ALA A 1 126 ? -17.252 10.217 -2.401 1.00 78.94 126 ALA A C 1
ATOM 869 O O . ALA A 1 126 ? -18.431 10.241 -2.053 1.00 78.94 126 ALA A O 1
ATOM 870 N N . ALA A 1 127 ? -16.378 11.179 -2.084 1.00 77.56 127 ALA A N 1
ATOM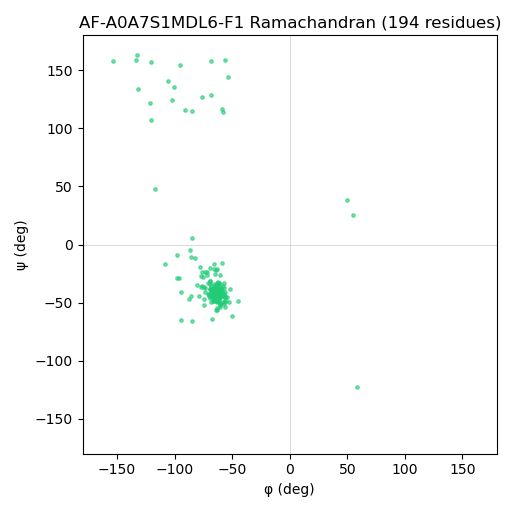 871 C CA . ALA A 1 127 ? -16.697 12.311 -1.218 1.00 77.56 127 ALA A CA 1
ATOM 872 C C . ALA A 1 127 ? -17.806 13.216 -1.785 1.00 77.56 127 ALA A C 1
ATOM 874 O O . ALA A 1 127 ? -18.606 13.751 -1.023 1.00 77.56 127 ALA A O 1
ATOM 875 N N . VAL A 1 128 ? -17.868 13.385 -3.112 1.00 75.44 128 VAL A N 1
ATOM 876 C CA . VAL A 1 128 ? -18.826 14.296 -3.763 1.00 75.44 128 VAL A CA 1
ATOM 877 C C . VAL A 1 128 ? -20.105 13.585 -4.223 1.00 75.44 128 VAL A C 1
ATOM 879 O O . VAL A 1 128 ? -21.195 14.126 -4.052 1.00 75.44 128 VAL A O 1
ATOM 882 N N . ASN A 1 129 ? -20.006 12.374 -4.790 1.00 63.53 129 ASN A N 1
ATOM 883 C CA . ASN A 1 129 ? -21.137 11.724 -5.474 1.00 63.53 129 ASN A CA 1
ATOM 884 C C . ASN A 1 129 ? -21.747 10.530 -4.723 1.00 63.53 129 ASN A C 1
ATOM 886 O O . ASN A 1 129 ? -22.852 10.110 -5.068 1.00 63.53 129 ASN A O 1
ATOM 890 N N . CYS A 1 130 ? -21.060 9.957 -3.730 1.00 60.34 130 CYS A N 1
ATOM 891 C CA . CYS A 1 130 ? -21.501 8.752 -3.014 1.00 60.34 130 CYS A CA 1
ATOM 892 C C . CYS A 1 130 ? -21.743 9.047 -1.530 1.00 60.34 130 CYS A C 1
ATOM 894 O O . CYS A 1 130 ? -21.264 8.326 -0.660 1.00 60.34 130 CYS A O 1
ATOM 896 N N . GLY A 1 131 ? -22.466 10.133 -1.240 1.00 63.25 131 GLY A N 1
ATOM 897 C CA . GLY A 1 131 ? -22.815 10.492 0.131 1.00 63.25 131 GLY A CA 1
ATOM 898 C C . GLY A 1 131 ? -23.598 9.365 0.804 1.00 63.25 131 GLY A C 1
ATOM 899 O O . GLY A 1 131 ? -24.725 9.071 0.404 1.00 63.25 131 GLY A O 1
ATOM 900 N N . VAL A 1 132 ? -22.990 8.754 1.819 1.00 76.56 132 VAL A N 1
ATOM 901 C CA . VAL A 1 132 ? -23.627 7.805 2.735 1.00 76.56 132 VAL A CA 1
ATOM 902 C C . VAL A 1 132 ? -24.801 8.518 3.405 1.00 76.56 132 VAL A C 1
ATOM 904 O O . VAL A 1 132 ? -24.605 9.512 4.104 1.00 76.56 132 VAL A O 1
ATOM 907 N N . LYS A 1 133 ? -26.030 8.050 3.169 1.00 82.75 133 LY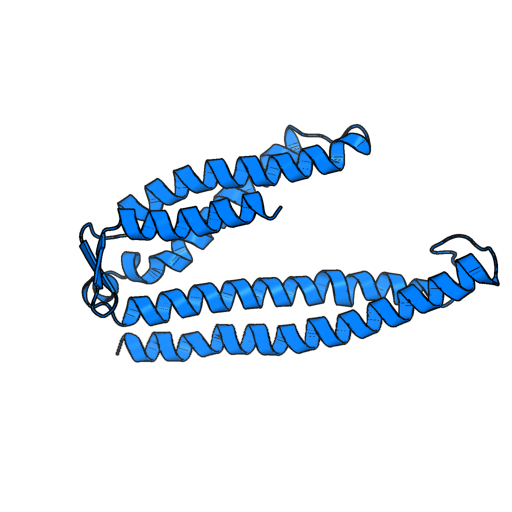S A N 1
ATOM 908 C CA . LYS A 1 133 ? -27.237 8.632 3.785 1.00 82.75 133 LYS A CA 1
ATOM 909 C C . LYS A 1 133 ? -27.679 7.833 4.999 1.00 82.75 133 LYS A C 1
ATOM 911 O O . LYS A 1 133 ? -28.287 8.386 5.913 1.00 82.75 133 LYS A O 1
ATOM 916 N N . LYS A 1 134 ? -27.383 6.537 4.994 1.00 86.69 134 LYS A N 1
ATOM 917 C CA . LYS A 1 134 ? -27.687 5.603 6.070 1.00 86.69 134 LYS A CA 1
ATOM 918 C C . LYS A 1 134 ? -26.470 4.741 6.376 1.00 86.69 134 LYS A C 1
ATOM 920 O O . LYS A 1 134 ? -25.615 4.548 5.520 1.00 86.69 134 LYS A O 1
ATOM 925 N N . ALA A 1 135 ? -26.432 4.159 7.573 1.00 85.50 135 ALA A N 1
ATOM 926 C CA . ALA A 1 135 ? -25.355 3.254 7.979 1.00 85.50 135 ALA A CA 1
ATOM 927 C C . ALA A 1 135 ? -25.189 2.051 7.023 1.00 85.50 135 ALA A C 1
ATOM 929 O O . ALA A 1 135 ? -24.067 1.632 6.760 1.00 85.50 135 ALA A O 1
ATOM 930 N N . GLU A 1 136 ? -26.288 1.558 6.438 1.00 88.50 136 GLU A N 1
ATOM 931 C CA . GLU A 1 136 ? -26.283 0.470 5.445 1.00 88.50 136 GLU A CA 1
ATOM 932 C C . GLU A 1 136 ? -25.532 0.815 4.143 1.00 88.50 136 GLU A C 1
ATOM 934 O O . GLU A 1 136 ? -25.076 -0.086 3.443 1.00 88.50 136 GLU A O 1
ATOM 939 N N . ASP A 1 137 ? -25.338 2.103 3.838 1.00 87.25 137 ASP A N 1
ATOM 940 C CA . ASP A 1 137 ? -24.656 2.551 2.619 1.00 87.25 137 ASP A CA 1
ATOM 941 C C . ASP A 1 137 ? -23.124 2.602 2.767 1.00 87.25 137 ASP A C 1
ATOM 943 O O . ASP A 1 137 ? -22.419 2.767 1.766 1.00 87.25 137 ASP A O 1
ATOM 947 N N . VAL A 1 138 ? -22.586 2.471 3.989 1.00 87.56 138 VAL A N 1
ATOM 948 C CA . VAL A 1 138 ? -21.143 2.615 4.262 1.00 87.56 138 VAL A CA 1
ATOM 949 C C . VAL A 1 138 ? -20.343 1.520 3.555 1.00 87.56 138 VAL A C 1
ATOM 951 O O . VAL A 1 138 ? -19.467 1.817 2.742 1.00 87.56 138 VAL A O 1
ATOM 954 N N . GLU A 1 139 ? -20.667 0.253 3.815 1.00 90.19 139 GLU A N 1
ATOM 955 C CA . GLU A 1 139 ? -19.939 -0.887 3.249 1.00 90.19 139 GLU A CA 1
ATOM 956 C C . GLU A 1 139 ? -20.029 -0.942 1.707 1.00 90.19 139 GLU A C 1
ATOM 958 O O . GLU A 1 139 ? -18.979 -1.046 1.060 1.00 90.19 139 GLU A O 1
ATOM 963 N N . PRO A 1 140 ? -21.214 -0.796 1.071 1.00 89.31 140 PRO A N 1
ATOM 964 C CA . PRO A 1 140 ? -21.312 -0.738 -0.387 1.00 89.31 140 PRO A CA 1
ATOM 965 C C . PRO A 1 140 ? -20.493 0.400 -1.005 1.00 89.31 140 PRO A C 1
ATOM 967 O O . PRO A 1 140 ? -19.925 0.233 -2.087 1.00 89.31 140 PRO A O 1
ATOM 970 N N . THR A 1 141 ? -20.408 1.551 -0.331 1.00 88.69 141 THR A N 1
ATOM 971 C CA . THR A 1 141 ? -19.631 2.699 -0.814 1.00 88.69 141 THR A CA 1
ATOM 972 C C . THR A 1 141 ? -18.134 2.397 -0.804 1.00 88.69 141 THR A C 1
ATOM 974 O O . THR A 1 141 ? -17.466 2.639 -1.812 1.00 88.69 141 THR A O 1
ATOM 977 N N . LEU A 1 142 ? -17.617 1.797 0.272 1.00 89.75 142 LEU A N 1
ATOM 978 C CA . LEU A 1 142 ? -16.211 1.388 0.369 1.00 89.75 142 LEU A CA 1
ATOM 979 C C . LEU A 1 142 ? -15.855 0.312 -0.673 1.00 89.75 142 LEU A C 1
ATOM 981 O O . LEU A 1 142 ? -14.857 0.444 -1.382 1.00 89.75 142 LEU A O 1
ATOM 985 N N . LYS A 1 143 ? -16.718 -0.697 -0.867 1.00 91.44 143 LYS A N 1
ATOM 986 C CA . LYS A 1 143 ? -16.539 -1.718 -1.919 1.00 91.44 143 LYS A CA 1
ATOM 987 C C . LYS A 1 143 ? -16.557 -1.117 -3.324 1.00 91.44 143 LYS A C 1
ATOM 989 O O . LYS A 1 143 ? -15.749 -1.483 -4.179 1.00 91.44 143 LYS A O 1
ATOM 994 N N . ARG A 1 144 ? -17.439 -0.145 -3.573 1.00 89.75 144 ARG A N 1
ATOM 995 C CA . ARG A 1 144 ? -17.475 0.580 -4.848 1.00 89.75 144 ARG A CA 1
ATOM 996 C C . ARG A 1 144 ? -16.186 1.362 -5.088 1.00 89.75 144 ARG A C 1
ATOM 998 O O . ARG A 1 144 ? -15.743 1.410 -6.232 1.00 89.75 144 ARG A O 1
ATOM 1005 N N . GLN A 1 145 ? -15.571 1.943 -4.055 1.00 91.31 145 GLN A N 1
ATOM 1006 C CA . GLN A 1 145 ? -14.272 2.603 -4.210 1.00 91.31 145 GLN A CA 1
ATOM 1007 C C . GLN A 1 145 ? -13.186 1.626 -4.655 1.00 91.31 145 GLN A C 1
ATOM 1009 O O . GLN A 1 145 ? -12.468 1.948 -5.599 1.00 91.31 145 GLN A O 1
ATOM 1014 N N . LEU A 1 146 ? -13.112 0.437 -4.047 1.00 93.50 146 LEU A N 1
ATOM 1015 C CA . LEU A 1 146 ? -12.149 -0.601 -4.429 1.00 93.50 146 LEU A CA 1
ATOM 1016 C C . LEU A 1 146 ? -12.335 -1.048 -5.890 1.00 93.50 146 LEU A C 1
ATOM 1018 O O . LEU A 1 146 ? -11.365 -1.171 -6.641 1.00 93.50 146 LEU A O 1
ATOM 1022 N N . LEU A 1 147 ? -13.585 -1.228 -6.327 1.00 94.06 147 LEU A N 1
ATOM 1023 C CA . LEU A 1 147 ? -13.896 -1.593 -7.710 1.00 94.06 147 LEU A CA 1
ATOM 1024 C C . LEU A 1 147 ? -13.526 -0.474 -8.697 1.00 94.06 147 LEU A C 1
ATOM 1026 O O . LEU A 1 147 ? -12.877 -0.725 -9.713 1.00 94.06 147 LEU A O 1
ATOM 1030 N N . VAL A 1 148 ? -13.937 0.767 -8.413 1.00 93.31 148 VAL A N 1
ATOM 1031 C CA . VAL A 1 148 ? -13.691 1.913 -9.302 1.00 93.31 148 VAL A CA 1
ATOM 1032 C C . VAL A 1 148 ? -12.194 2.198 -9.413 1.00 93.31 148 VAL A C 1
ATOM 1034 O O . VAL A 1 148 ? -11.709 2.403 -10.526 1.00 93.31 148 VAL A O 1
ATOM 1037 N N . SER A 1 149 ? -11.448 2.168 -8.304 1.00 95.25 149 SER A N 1
ATOM 1038 C CA . SER A 1 149 ? -9.997 2.375 -8.329 1.00 95.25 149 SER A CA 1
ATOM 1039 C C . SER A 1 149 ? -9.286 1.274 -9.111 1.00 95.25 149 SER A C 1
ATOM 1041 O O . SER A 1 149 ? -8.441 1.595 -9.940 1.00 95.25 149 SER A O 1
ATOM 1043 N N . THR A 1 150 ? -9.687 0.008 -8.960 1.00 96.38 150 THR A N 1
ATOM 1044 C CA . THR A 1 150 ? -9.120 -1.131 -9.707 1.00 96.38 150 THR A CA 1
ATOM 1045 C C . THR A 1 150 ? -9.332 -1.003 -11.217 1.00 96.38 150 THR A C 1
ATOM 1047 O O . THR A 1 150 ? -8.401 -1.182 -12.011 1.00 96.38 150 THR A O 1
ATOM 1050 N N . VAL A 1 151 ? -10.550 -0.650 -11.636 1.00 96.19 151 VAL A N 1
ATOM 1051 C CA . VAL A 1 151 ? -10.882 -0.489 -13.058 1.00 96.19 151 VAL A CA 1
ATOM 1052 C C . VAL A 1 151 ? -10.124 0.694 -13.658 1.00 96.19 151 VAL A C 1
ATOM 1054 O O . VAL A 1 151 ? -9.474 0.541 -14.691 1.00 96.19 151 VAL A O 1
ATOM 1057 N N . VAL A 1 152 ? -10.145 1.860 -13.004 1.00 95.81 152 VAL A N 1
ATOM 1058 C CA . VAL A 1 152 ? -9.435 3.056 -13.491 1.00 95.81 152 VAL A CA 1
ATOM 1059 C C . VAL A 1 152 ? -7.922 2.826 -13.501 1.00 95.81 152 VAL A C 1
ATOM 1061 O O . VAL A 1 152 ? -7.266 3.145 -14.494 1.00 95.81 152 VAL A O 1
ATOM 1064 N N . ALA A 1 153 ? -7.367 2.209 -12.453 1.00 96.44 153 ALA A N 1
ATOM 1065 C CA . ALA A 1 153 ? -5.953 1.857 -12.390 1.00 96.44 153 ALA A CA 1
ATOM 1066 C C . ALA A 1 153 ? -5.560 0.913 -13.529 1.00 96.44 153 ALA A C 1
ATOM 1068 O O . ALA A 1 153 ? -4.515 1.119 -14.130 1.00 96.44 153 ALA A O 1
ATOM 1069 N N . THR A 1 154 ? -6.402 -0.054 -13.911 1.00 96.38 154 THR A N 1
ATOM 1070 C CA . THR A 1 154 ? -6.114 -0.944 -15.050 1.00 96.38 154 THR A CA 1
ATOM 1071 C C . THR A 1 154 ? -5.874 -0.155 -16.345 1.00 96.38 154 THR A C 1
ATOM 1073 O O . THR A 1 154 ? -4.896 -0.411 -17.047 1.00 96.38 154 THR A O 1
ATOM 1076 N N . PHE A 1 155 ? -6.704 0.852 -16.640 1.00 96.38 155 PHE A N 1
ATOM 1077 C CA . PHE A 1 155 ? -6.518 1.709 -17.820 1.00 96.38 155 PHE A CA 1
ATOM 1078 C C . PHE A 1 155 ? -5.277 2.594 -17.730 1.00 96.38 155 PHE A C 1
ATOM 1080 O O . PHE A 1 155 ? -4.531 2.719 -18.702 1.00 96.38 155 PHE A O 1
ATOM 1087 N N . VAL A 1 156 ? -5.025 3.180 -16.562 1.00 96.06 156 VAL A N 1
ATOM 1088 C CA . VAL A 1 156 ? -3.848 4.028 -16.351 1.00 96.06 156 VAL A CA 1
ATOM 1089 C C . VAL A 1 156 ? -2.559 3.209 -16.440 1.00 96.06 156 VAL A C 1
ATOM 1091 O O . VAL A 1 156 ? -1.611 3.640 -17.089 1.00 96.06 156 VAL A O 1
ATOM 1094 N N . LEU A 1 157 ? -2.527 2.001 -15.877 1.00 95.75 157 LEU A N 1
ATOM 1095 C CA . LEU A 1 157 ? -1.368 1.109 -15.940 1.00 95.75 157 LEU A CA 1
ATOM 1096 C C . LEU A 1 157 ? -1.074 0.643 -17.364 1.00 95.75 157 LEU A C 1
ATOM 1098 O O . LEU A 1 157 ? 0.097 0.547 -17.726 1.00 95.75 157 LEU A O 1
ATOM 1102 N N . MET A 1 158 ? -2.100 0.416 -18.193 1.00 95.06 158 MET A N 1
ATOM 1103 C CA . MET A 1 158 ? -1.904 0.162 -19.625 1.00 95.06 158 MET A CA 1
ATOM 1104 C C . MET A 1 158 ? -1.145 1.313 -20.297 1.00 95.06 158 MET A C 1
ATOM 1106 O O . MET A 1 158 ? -0.147 1.067 -20.971 1.00 95.06 158 MET A O 1
ATOM 1110 N N . ALA A 1 159 ? -1.561 2.561 -20.060 1.00 95.00 159 ALA A N 1
ATOM 1111 C CA . ALA A 1 159 ? -0.900 3.739 -20.626 1.00 95.00 159 ALA A CA 1
ATOM 1112 C C . ALA A 1 159 ? 0.524 3.947 -20.073 1.00 95.00 159 ALA A C 1
ATOM 1114 O O . ALA A 1 159 ? 1.451 4.219 -20.835 1.00 95.00 159 ALA A O 1
ATOM 1115 N N . VAL A 1 160 ? 0.721 3.775 -18.760 1.00 94.62 160 VAL A N 1
ATOM 1116 C CA . VAL A 1 160 ? 2.043 3.890 -18.118 1.00 94.62 160 VAL A CA 1
ATOM 1117 C C . VAL A 1 160 ? 3.004 2.837 -18.669 1.00 94.62 160 VAL A C 1
ATOM 1119 O O . VAL A 1 160 ? 4.142 3.164 -18.990 1.00 94.62 160 VAL A O 1
ATOM 1122 N N . THR A 1 161 ? 2.554 1.591 -18.831 1.00 94.25 161 THR A N 1
ATOM 1123 C CA . THR A 1 161 ? 3.381 0.506 -19.385 1.00 94.25 161 THR A CA 1
ATOM 1124 C C . THR A 1 161 ? 3.787 0.798 -20.824 1.00 94.25 161 THR A C 1
ATOM 1126 O O . THR A 1 161 ? 4.953 0.623 -21.173 1.00 94.25 161 THR A O 1
ATOM 1129 N N . ASP A 1 162 ? 2.847 1.263 -21.649 1.00 93.44 162 ASP A N 1
ATOM 1130 C CA . ASP A 1 162 ? 3.108 1.550 -23.058 1.00 93.44 162 ASP A CA 1
ATOM 1131 C C . ASP A 1 162 ? 4.135 2.677 -23.250 1.00 93.44 162 ASP A C 1
ATOM 1133 O O . ASP A 1 162 ? 5.002 2.571 -24.116 1.00 93.44 162 ASP A O 1
ATOM 1137 N N . PHE A 1 163 ? 4.087 3.708 -22.397 1.00 92.00 163 PHE A N 1
ATOM 1138 C CA . PHE A 1 163 ? 5.013 4.841 -22.444 1.00 92.00 163 PHE A CA 1
ATOM 1139 C C . PHE A 1 163 ? 6.378 4.555 -21.795 1.00 92.00 163 PHE A C 1
ATOM 1141 O O . PHE A 1 163 ? 7.395 5.091 -22.236 1.00 92.00 163 PHE A O 1
ATOM 1148 N N . CYS A 1 164 ? 6.420 3.752 -20.725 1.00 91.62 164 CYS A N 1
ATOM 1149 C CA . CYS A 1 164 ? 7.619 3.625 -19.888 1.00 91.62 164 CYS A CA 1
ATOM 1150 C C . CYS A 1 164 ? 8.515 2.432 -20.236 1.00 91.62 164 CYS A C 1
ATOM 1152 O O . CYS A 1 164 ? 9.718 2.507 -19.982 1.00 91.62 164 CYS A O 1
ATOM 1154 N N . LEU A 1 165 ? 7.962 1.335 -20.770 1.00 92.44 165 LEU A N 1
ATOM 1155 C CA . LEU A 1 165 ? 8.720 0.106 -21.024 1.00 92.44 165 LEU A CA 1
ATOM 1156 C C . LEU A 1 165 ? 9.014 -0.113 -22.518 1.00 92.44 165 LEU A C 1
ATOM 1158 O O . LEU A 1 165 ? 8.136 0.096 -23.359 1.00 92.44 165 LEU A O 1
ATOM 1162 N N . PRO A 1 166 ? 10.218 -0.608 -22.867 1.00 91.00 166 PRO A N 1
ATOM 1163 C CA . PRO A 1 166 ? 10.531 -1.022 -24.233 1.00 91.00 166 PRO A CA 1
ATOM 1164 C C . PRO A 1 166 ? 9.733 -2.274 -24.633 1.00 91.00 166 PRO A C 1
ATOM 1166 O O . PRO A 1 166 ? 9.300 -3.055 -23.783 1.00 91.00 166 PRO A O 1
ATOM 1169 N N . GLU A 1 167 ? 9.558 -2.505 -25.940 1.00 88.94 167 GLU A N 1
ATOM 1170 C CA . GLU A 1 167 ? 8.792 -3.662 -26.435 1.00 88.94 167 GLU A CA 1
ATOM 1171 C C . GLU A 1 167 ? 9.373 -5.005 -25.980 1.00 88.94 167 GLU A C 1
ATOM 1173 O O . GLU A 1 167 ? 8.615 -5.909 -25.621 1.00 88.94 167 GLU A O 1
ATOM 1178 N N . HIS A 1 168 ? 10.704 -5.098 -25.930 1.00 90.75 168 HIS A N 1
ATOM 1179 C CA . HIS A 1 168 ? 11.453 -6.283 -25.529 1.00 90.75 168 HIS A CA 1
ATOM 1180 C C . HIS A 1 168 ? 12.535 -5.912 -24.513 1.00 90.75 168 HIS A C 1
ATOM 1182 O O . HIS A 1 168 ? 13.270 -4.944 -24.709 1.00 90.75 168 HIS A O 1
ATOM 1188 N N . PHE A 1 169 ? 12.642 -6.694 -23.441 1.00 90.50 169 PHE A N 1
ATOM 1189 C CA . PHE A 1 169 ? 13.713 -6.579 -22.451 1.00 90.50 169 PHE A CA 1
ATOM 1190 C C . PHE A 1 169 ? 13.956 -7.918 -21.750 1.00 90.50 169 PHE A C 1
ATOM 1192 O O . PHE A 1 169 ? 13.081 -8.793 -21.709 1.00 90.50 169 PHE A O 1
ATOM 1199 N N . LYS A 1 170 ? 15.153 -8.083 -21.183 1.00 89.12 170 LYS A N 1
ATOM 1200 C CA . LYS A 1 170 ? 15.544 -9.300 -20.464 1.00 89.12 170 LYS A CA 1
ATOM 1201 C C . LYS A 1 170 ? 15.425 -9.104 -18.968 1.00 89.12 170 LYS A C 1
ATOM 1203 O O . LYS A 1 170 ? 15.895 -8.105 -18.443 1.00 89.12 170 LYS A O 1
ATOM 1208 N N . VAL A 1 171 ? 14.856 -10.082 -18.272 1.00 86.94 171 VAL A N 1
ATOM 1209 C CA . VAL A 1 171 ? 14.904 -10.163 -16.808 1.00 86.94 171 VAL A CA 1
ATOM 1210 C C . VAL A 1 171 ? 15.586 -11.475 -16.443 1.00 86.94 171 VAL A C 1
ATOM 1212 O O . VAL A 1 171 ? 15.038 -12.561 -16.657 1.00 86.94 171 VAL A O 1
ATOM 1215 N N . GLY A 1 172 ? 16.826 -11.385 -15.957 1.00 82.44 172 GLY A N 1
ATOM 1216 C CA . GLY A 1 172 ? 17.689 -12.551 -15.769 1.00 82.44 172 GLY A CA 1
ATOM 1217 C C . GLY A 1 172 ? 17.902 -13.309 -17.084 1.00 82.44 172 GLY A C 1
ATOM 1218 O O . GLY A 1 172 ? 18.353 -12.738 -18.074 1.00 82.44 172 GLY A O 1
ATOM 1219 N N . ALA A 1 173 ? 17.551 -14.597 -17.105 1.00 78.94 173 ALA A N 1
ATOM 1220 C CA . ALA A 1 173 ? 17.652 -15.444 -18.297 1.00 78.94 173 ALA A CA 1
ATOM 1221 C C . ALA A 1 173 ? 16.417 -15.388 -19.221 1.00 78.94 173 ALA A C 1
ATOM 1223 O O . ALA A 1 173 ? 16.419 -16.020 -20.276 1.00 78.94 173 ALA A O 1
ATOM 1224 N N . THR A 1 174 ? 15.354 -14.674 -18.837 1.00 86.25 174 THR A N 1
ATOM 1225 C CA . THR A 1 174 ? 14.069 -14.716 -19.551 1.00 86.25 174 THR A CA 1
ATOM 1226 C C . THR A 1 174 ? 13.892 -13.483 -20.429 1.00 86.25 174 THR A C 1
ATOM 1228 O O . THR A 1 174 ? 13.925 -12.354 -19.939 1.00 86.25 174 THR A O 1
ATOM 1231 N N . GLU A 1 175 ? 13.651 -13.692 -21.724 1.00 87.25 175 GLU A N 1
ATOM 1232 C CA . GLU A 1 175 ? 13.186 -12.632 -22.622 1.00 87.25 175 GLU A CA 1
ATOM 1233 C C . GLU A 1 175 ? 11.699 -12.35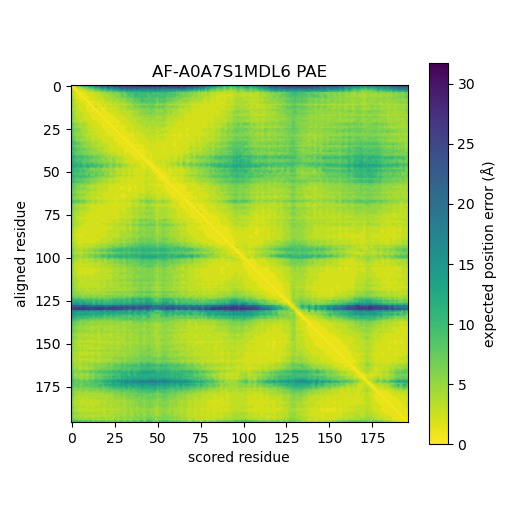7 -22.397 1.00 87.25 175 GLU A C 1
ATOM 1235 O O . GLU A 1 175 ? 10.851 -13.256 -22.412 1.00 87.25 175 GLU A O 1
ATOM 1240 N N . THR A 1 176 ? 11.384 -11.088 -22.167 1.00 89.62 176 THR A N 1
ATOM 1241 C CA . THR A 1 176 ? 10.042 -10.633 -21.813 1.00 89.62 176 THR A CA 1
ATOM 1242 C C . THR A 1 176 ? 9.636 -9.423 -22.642 1.00 89.62 176 THR A C 1
ATOM 1244 O O . THR A 1 176 ? 10.463 -8.771 -23.280 1.00 89.62 176 THR A O 1
ATOM 1247 N N . THR A 1 177 ? 8.333 -9.154 -22.663 1.00 92.56 177 THR A N 1
ATOM 1248 C CA . THR A 1 177 ? 7.746 -8.006 -23.356 1.00 92.56 177 THR A CA 1
ATOM 1249 C C . THR A 1 177 ? 6.999 -7.123 -22.369 1.00 92.56 177 THR A C 1
ATOM 1251 O O . THR A 1 177 ? 6.527 -7.609 -21.333 1.00 92.56 177 THR A O 1
ATOM 1254 N N . LYS A 1 178 ? 6.820 -5.841 -22.712 1.00 92.06 178 LYS A N 1
ATOM 1255 C CA . LYS A 1 178 ? 6.056 -4.885 -21.887 1.00 92.06 178 LYS A CA 1
ATOM 1256 C C . LYS A 1 178 ? 4.663 -5.397 -21.501 1.00 92.06 178 LYS A C 1
ATOM 1258 O O . LYS A 1 178 ? 4.248 -5.264 -20.354 1.00 92.06 178 LYS A O 1
ATOM 1263 N N . TRP A 1 179 ? 3.982 -6.092 -22.415 1.00 92.56 179 TRP A N 1
ATOM 1264 C CA . TRP A 1 179 ? 2.652 -6.656 -22.170 1.00 92.56 179 TRP A CA 1
ATOM 1265 C C . TRP A 1 179 ? 2.657 -7.805 -21.161 1.00 92.56 179 TRP A C 1
ATOM 1267 O O . TRP A 1 179 ? 1.737 -7.910 -20.355 1.00 92.56 179 TRP A O 1
ATOM 1277 N N . ARG A 1 180 ? 3.701 -8.644 -21.146 1.00 92.38 180 ARG A N 1
ATOM 1278 C CA . ARG A 1 180 ? 3.825 -9.708 -20.135 1.00 92.38 180 ARG A CA 1
ATOM 1279 C C . ARG A 1 180 ? 4.074 -9.122 -18.748 1.00 92.38 180 ARG A C 1
ATOM 1281 O O . ARG A 1 180 ? 3.487 -9.603 -17.786 1.00 92.38 180 ARG A O 1
ATOM 1288 N N . ALA A 1 181 ? 4.879 -8.063 -18.651 1.00 91.69 181 ALA A N 1
ATOM 1289 C CA . ALA A 1 181 ? 5.081 -7.354 -17.390 1.00 91.69 181 ALA A CA 1
ATOM 1290 C C . ALA A 1 181 ? 3.796 -6.682 -16.889 1.00 91.69 181 ALA A C 1
ATOM 1292 O O . ALA A 1 181 ? 3.481 -6.787 -15.704 1.00 91.69 181 ALA A O 1
ATOM 1293 N N . LEU A 1 182 ? 3.011 -6.073 -17.784 1.00 94.06 182 LEU A N 1
ATOM 1294 C CA . LEU A 1 182 ? 1.693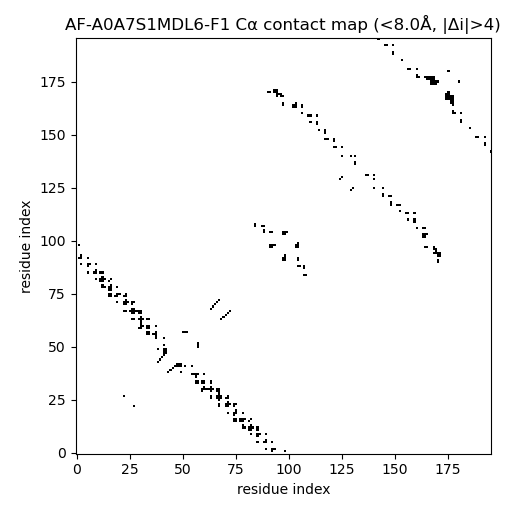 -5.541 -17.437 1.00 94.06 182 LEU A CA 1
ATOM 1295 C C . LEU A 1 182 ? 0.766 -6.636 -16.896 1.00 94.06 182 LEU A C 1
ATOM 1297 O O . LEU A 1 182 ? 0.110 -6.415 -15.885 1.00 94.06 182 LEU A O 1
ATOM 1301 N N . VAL A 1 183 ? 0.724 -7.818 -17.522 1.00 95.50 183 VAL A N 1
ATOM 1302 C CA . VAL A 1 183 ? -0.102 -8.936 -17.034 1.00 95.50 183 VAL A CA 1
ATOM 1303 C C . VAL A 1 183 ? 0.279 -9.333 -15.606 1.00 95.50 183 VAL A C 1
ATOM 1305 O O . VAL A 1 183 ? -0.617 -9.581 -14.806 1.00 95.50 183 VAL A O 1
ATOM 1308 N N . CYS A 1 184 ? 1.567 -9.332 -15.245 1.00 94.19 184 CYS A N 1
ATOM 1309 C CA . CYS A 1 184 ? 1.995 -9.591 -13.865 1.00 94.19 184 CYS A CA 1
ATOM 1310 C C . CYS A 1 184 ? 1.453 -8.540 -12.881 1.00 94.19 184 CYS A C 1
ATOM 1312 O O . CYS A 1 184 ? 0.946 -8.895 -11.818 1.00 94.19 184 CYS A O 1
ATOM 1314 N N . VAL A 1 185 ? 1.523 -7.254 -13.245 1.00 95.00 185 VAL A N 1
ATOM 1315 C CA . VAL A 1 185 ? 1.012 -6.155 -12.407 1.00 95.00 185 VAL A CA 1
ATOM 1316 C C . VAL A 1 185 ? -0.512 -6.223 -12.284 1.00 95.00 185 VAL A C 1
ATOM 1318 O O . VAL A 1 185 ? -1.047 -6.103 -11.184 1.00 95.00 185 VAL A O 1
ATOM 1321 N N . LEU A 1 186 ? -1.220 -6.465 -13.391 1.00 95.94 186 LEU A N 1
ATOM 1322 C CA . LEU A 1 186 ? -2.677 -6.593 -13.398 1.00 95.94 186 LEU A CA 1
ATOM 1323 C C . LEU A 1 186 ? -3.141 -7.824 -12.621 1.00 95.94 186 LEU A C 1
ATOM 1325 O O . LEU A 1 186 ? -4.110 -7.726 -11.879 1.00 95.94 186 LEU A O 1
ATOM 1329 N N . ALA A 1 187 ? -2.447 -8.958 -12.727 1.00 96.81 187 ALA A N 1
ATOM 1330 C CA . ALA A 1 187 ? -2.758 -10.131 -11.917 1.00 96.81 187 ALA A CA 1
ATOM 1331 C C . ALA A 1 187 ? -2.688 -9.801 -10.417 1.00 96.81 187 ALA A C 1
ATOM 1333 O O . ALA A 1 187 ? -3.608 -10.150 -9.682 1.00 96.81 187 ALA A O 1
ATOM 1334 N N . GLY A 1 188 ? -1.665 -9.054 -9.985 1.00 95.44 188 GLY A N 1
ATOM 1335 C CA . GLY A 1 188 ? -1.565 -8.540 -8.617 1.00 95.44 188 GLY A CA 1
ATOM 1336 C C . GLY A 1 188 ? -2.730 -7.616 -8.244 1.00 95.44 188 GLY A C 1
ATOM 1337 O O . GLY A 1 188 ? -3.418 -7.862 -7.256 1.00 95.44 188 GLY A O 1
ATOM 1338 N N . LEU A 1 189 ? -3.010 -6.603 -9.068 1.00 96.19 189 LEU A N 1
ATOM 1339 C CA . LEU A 1 189 ? -4.093 -5.641 -8.834 1.00 96.19 189 LEU A CA 1
ATOM 1340 C C . LEU A 1 189 ? -5.466 -6.322 -8.698 1.00 96.19 189 LEU A C 1
ATOM 1342 O O . LEU A 1 189 ? -6.185 -6.091 -7.729 1.00 96.19 189 LEU A O 1
ATOM 1346 N N . TRP A 1 190 ? -5.820 -7.186 -9.652 1.00 96.44 190 TRP A N 1
ATOM 1347 C CA . TRP A 1 190 ? -7.102 -7.890 -9.653 1.00 96.44 190 TRP A CA 1
ATOM 1348 C C . TRP A 1 190 ? -7.175 -8.952 -8.556 1.00 96.44 190 TRP A C 1
ATOM 1350 O O . TRP A 1 190 ? -8.243 -9.140 -7.981 1.00 96.44 190 TRP A O 1
ATOM 1360 N N . SER A 1 191 ? -6.059 -9.601 -8.200 1.00 96.94 191 SER A N 1
ATOM 1361 C CA . SER A 1 191 ? -6.031 -10.484 -7.027 1.00 96.94 191 SER A CA 1
ATOM 1362 C C . SER A 1 191 ? -6.359 -9.731 -5.735 1.00 96.94 191 SER A C 1
ATOM 1364 O O . SER A 1 191 ? -7.114 -10.249 -4.920 1.00 96.94 191 SER A O 1
ATOM 1366 N N . GLY A 1 192 ? -5.894 -8.483 -5.590 1.00 93.75 192 GLY A N 1
ATOM 1367 C CA . GLY A 1 192 ? -6.250 -7.624 -4.460 1.00 93.75 192 GLY A CA 1
ATOM 1368 C C . GLY A 1 192 ? -7.751 -7.333 -4.385 1.00 93.75 192 GLY A C 1
ATOM 1369 O O . GLY A 1 192 ? -8.324 -7.393 -3.302 1.00 93.75 192 GLY A O 1
ATOM 1370 N N . LEU A 1 193 ? -8.404 -7.105 -5.530 1.00 94.81 193 LEU A N 1
ATOM 1371 C CA . LEU A 1 193 ? -9.862 -6.944 -5.597 1.00 94.81 193 LEU A CA 1
ATOM 1372 C C . LEU A 1 193 ? -10.618 -8.229 -5.229 1.00 94.81 193 LEU A C 1
ATOM 1374 O O . LEU A 1 193 ? -11.698 -8.136 -4.671 1.00 94.81 193 LEU A O 1
ATOM 1378 N N . PHE A 1 194 ? -10.090 -9.415 -5.547 1.00 94.75 194 PHE A N 1
ATOM 1379 C CA . PHE A 1 194 ? -10.736 -10.681 -5.172 1.00 94.75 194 PHE A CA 1
ATOM 1380 C C . PHE A 1 194 ? -10.568 -11.042 -3.692 1.00 94.75 194 PHE A C 1
ATOM 1382 O O . PHE A 1 194 ? -11.352 -11.836 -3.176 1.00 94.75 194 PHE A O 1
ATOM 1389 N N . ILE A 1 195 ? -9.533 -10.516 -3.033 1.00 94.94 195 ILE A N 1
ATOM 1390 C CA . ILE A 1 195 ? -9.311 -10.713 -1.596 1.00 94.94 195 ILE A CA 1
ATOM 1391 C C . ILE A 1 195 ? -10.252 -9.823 -0.766 1.00 94.94 195 ILE A C 1
ATOM 1393 O O . ILE A 1 195 ? -10.689 -10.258 0.299 1.00 94.94 195 ILE A O 1
ATOM 1397 N N . GLY A 1 196 ? -10.526 -8.597 -1.229 1.00 85.06 196 GLY A N 1
ATOM 1398 C CA . GLY A 1 196 ? -11.399 -7.618 -0.558 1.00 85.06 196 GLY A CA 1
ATOM 1399 C C . GLY A 1 196 ? -12.885 -7.792 -0.855 1.00 85.06 196 GLY A C 1
ATOM 1400 O O . GLY A 1 196 ? -13.695 -7.462 0.041 1.00 85.06 196 GLY A O 1
#